Protein 4PI8 (pdb70)

Foldseek 3Di:
DDLADAALVRLLVLCQDPPQAAWEADPHRIDGDDSVRLSVLLDADDFQQQFFQLAEWPADLVLQLVVLVPQAPCHSVSVLLVVLCVVQSGYSLLLQLQLCVQCVSRDHPCQQAEDDPPFGFHARRQPFDGDNVCVNVVVGPRVVQVRRDNSSNSNVVSVCCRVQQVVVVQRGNSCLAQVLSDGSPNHRDNHSCSSVSSSVSSVVSCVVVVIDTHDGDRDRYD

Organism: Staphylococcus aureus (strain Mu50 / ATCC 700699) (NCBI:txid158878)

Secondary structure (DSSP, 8-state):
-------HHHHHHHHT-TT---EEEETTEEEEPPHHHHHHHHS----GGGB-SSS-----HHHHHHHHTT-GGGTT-HHHHHHHHHHHT--HHHHHHHHHHHTTTTTSTGGG-EEETTEEE--SS--S--SHHHHHHT--HHHHTT--SHHHHHHHHHHHIIIIIGGGT--SHHHHHH-TTSTTSS-S-SBTTHHHHHHHHHHHHHHHHTPPP--B------

Radius of gyration: 17.37 Å; Cα contacts (8 Å, |Δi|>4): 353; chains: 1; bounding box: 46×46×42 Å

Structure (mmCIF, N/CA/C/O backbone):
data_4PI8
#
_entry.id   4PI8
#
_cell.length_a   46.011
_cell.length_b   69.720
_cell.length_c   73.540
_cell.angle_alpha   90.000
_cell.angle_beta   90.000
_cell.angle_gamma   90.000
#
_symmetry.space_group_name_H-M   'P 21 21 21'
#
loop_
_entity.id
_entity.type
_entity.pdbx_description
1 polymer 'Autolysin E'
2 branched '2-acetamido-2-deoxy-beta-D-glucopyranose-(1-4)-N-acetyl-beta-muramic acid'
3 non-polymer 'CHLORIDE ION'
4 non-polymer 'SULFATE ION'
5 water water
#
loop_
_atom_site.group_PDB
_atom_site.id
_atom_site.type_symbol
_atom_site.label_atom_id
_atom_site.label_alt_id
_atom_site.label_comp_id
_atom_site.label_asym_id
_atom_site.label_entity_id
_atom_site.label_seq_id
_atom_site.pdbx_PDB_ins_code
_atom_site.Cartn_x
_atom_site.Cartn_y
_atom_site.Cartn_z
_atom_site.occupancy
_atom_site.B_iso_or_equiv
_atom_site.auth_seq_id
_atom_site.auth_comp_id
_atom_site.auth_asym_id
_atom_site.auth_atom_id
_atom_site.pdbx_PDB_model_num
ATOM 1 N N . ALA A 1 4 ? 7.128 -2.411 -34.974 1.00 68.60 34 ALA A N 1
ATOM 2 C CA . ALA A 1 4 ? 7.294 -2.766 -33.525 1.00 66.33 34 ALA A CA 1
ATOM 3 C C . ALA A 1 4 ? 8.440 -1.984 -32.850 1.00 57.29 34 ALA A C 1
ATOM 4 O O . ALA A 1 4 ? 9.086 -2.510 -31.920 1.00 54.59 34 ALA A O 1
ATOM 6 N N . ASN A 1 5 ? 8.671 -0.742 -33.308 1.00 48.40 35 ASN A N 1
ATOM 7 C CA . ASN A 1 5 ? 9.716 0.114 -32.742 1.00 43.30 35 ASN A CA 1
ATOM 8 C C . ASN A 1 5 ? 9.187 1.082 -31.678 1.00 36.59 35 ASN A C 1
ATOM 9 O O . ASN A 1 5 ? 8.744 2.228 -31.958 1.00 34.04 35 ASN A O 1
ATOM 14 N N . ASP A 1 6 ? 9.315 0.591 -30.447 1.00 26.15 36 ASP A N 1
ATOM 15 C CA . ASP A 1 6 ? 8.858 1.270 -29.237 1.00 23.03 36 ASP A CA 1
ATOM 16 C C . ASP A 1 6 ? 9.994 1.946 -28.484 1.00 21.36 36 ASP A C 1
ATOM 17 O O . ASP A 1 6 ? 9.814 2.404 -27.333 1.00 21.40 36 ASP A O 1
ATOM 22 N N . VAL A 1 7 ? 11.184 2.042 -29.092 1.00 19.66 37 VAL A N 1
ATOM 23 C CA . VAL A 1 7 ? 12.291 2.753 -28.483 1.00 18.92 37 VAL A CA 1
ATOM 24 C C . VAL A 1 7 ? 12.232 4.194 -28.994 1.00 20.72 37 VAL A C 1
ATOM 25 O O . VAL A 1 7 ? 12.596 4.524 -30.142 1.00 24.15 37 VAL A O 1
ATOM 29 N N . ASN A 1 8 ? 11.770 5.076 -28.147 1.00 17.00 38 ASN A N 1
ATOM 30 C CA . ASN A 1 8 ? 11.440 6.460 -28.504 1.00 17.23 38 ASN A CA 1
ATOM 31 C C . ASN A 1 8 ? 12.282 7.541 -27.910 1.00 17.04 38 ASN A C 1
ATOM 32 O O . ASN A 1 8 ? 12.347 8.664 -28.525 1.00 18.79 38 ASN A O 1
ATOM 37 N N . TYR A 1 9 ? 12.913 7.347 -26.755 1.00 15.52 39 TYR A N 1
ATOM 38 C CA . TYR A 1 9 ? 13.567 8.377 -25.983 1.00 14.98 39 TYR A CA 1
ATOM 39 C C . TYR A 1 9 ? 14.957 7.922 -25.558 1.00 16.91 39 TYR A C 1
ATOM 40 O O . TYR A 1 9 ? 15.173 6.732 -25.334 1.00 16.90 39 TYR A O 1
ATOM 49 N N . SER A 1 10 ? 15.915 8.849 -25.463 1.00 18.14 40 SER A N 1
ATOM 50 C CA . SER A 1 10 ? 17.147 8.612 -24.785 1.00 18.75 40 SER A CA 1
ATOM 51 C C . SER A 1 10 ? 16.877 8.479 -23.286 1.00 19.68 40 SER A C 1
ATOM 52 O O . SER A 1 10 ? 15.852 8.993 -22.729 1.00 18.50 40 SER A O 1
ATOM 55 N N . PHE A 1 11 ? 17.782 7.827 -22.572 1.00 18.42 41 PHE A N 1
ATOM 56 C CA . PHE A 1 11 ? 17.638 7.753 -21.110 1.00 18.79 41 PHE A CA 1
ATOM 57 C C . PHE A 1 11 ? 17.564 9.101 -20.474 1.00 18.78 41 PHE A C 1
ATOM 58 O O . PHE A 1 11 ? 16.721 9.384 -19.643 1.00 18.93 41 PHE A O 1
ATOM 66 N N . ASP A 1 12 ? 18.455 10.026 -20.897 1.00 21.25 42 ASP A N 1
ATOM 67 C CA . ASP A 1 12 ? 18.445 11.339 -20.284 1.00 21.97 42 ASP A CA 1
ATOM 68 C C . ASP A 1 12 ? 17.135 12.118 -20.490 1.00 19.18 42 ASP A C 1
ATOM 69 O O . ASP A 1 12 ? 16.676 12.807 -19.598 1.00 19.23 42 ASP A O 1
ATOM 74 N N . GLU A 1 13 ? 16.554 11.939 -21.681 1.00 19.38 43 GLU A N 1
ATOM 75 C CA . GLU A 1 13 ? 15.256 12.568 -21.989 1.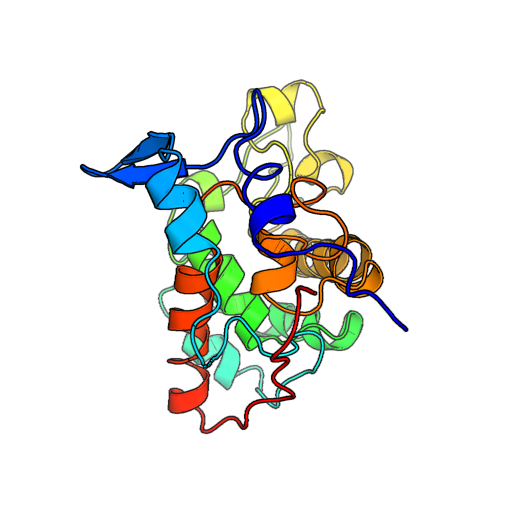00 18.43 43 GLU A CA 1
ATOM 76 C C . GLU A 1 13 ? 14.166 11.981 -21.062 1.00 17.53 43 GLU A C 1
ATOM 77 O O . GLU A 1 13 ? 13.406 12.717 -20.454 1.00 16.93 43 GLU A O 1
ATOM 83 N N . ALA A 1 14 ? 14.201 10.650 -20.921 1.00 16.23 44 ALA A N 1
ATOM 84 C CA . ALA A 1 14 ? 13.232 9.998 -20.039 1.00 15.53 44 ALA A CA 1
ATOM 85 C C . ALA A 1 14 ? 13.351 10.415 -18.576 1.00 15.51 44 ALA A C 1
ATOM 86 O O . ALA A 1 14 ? 12.382 10.678 -17.885 1.00 15.20 44 ALA A O 1
ATOM 88 N N . VAL A 1 15 ? 14.596 10.537 -18.094 1.00 15.37 45 VAL A N 1
ATOM 89 C CA . VAL A 1 15 ? 14.821 10.979 -16.740 1.00 16.92 45 VAL A CA 1
ATOM 90 C C . VAL A 1 15 ? 14.212 12.360 -16.504 1.00 15.71 45 VAL A C 1
ATOM 91 O O . VAL A 1 15 ? 13.537 12.611 -15.515 1.00 15.77 45 VAL A O 1
ATOM 95 N N . SER A 1 16 ? 14.453 13.284 -17.447 1.00 16.90 46 SER A N 1
ATOM 96 C CA A SER A 1 16 ? 13.920 14.644 -17.296 0.50 17.77 46 SER A CA 1
ATOM 97 C CA B SER A 1 16 ? 13.930 14.627 -17.271 0.50 17.42 46 SER A CA 1
ATOM 98 C C . SER A 1 16 ? 12.390 14.634 -17.196 1.00 15.95 46 SER A C 1
ATOM 99 O O . SER A 1 16 ? 11.781 15.374 -16.464 1.00 16.80 46 SER A O 1
ATOM 104 N N . MET A 1 17 ? 11.777 13.775 -18.012 1.00 14.79 47 MET A N 1
ATOM 105 C CA . MET A 1 17 ? 10.310 13.632 -17.993 1.00 14.77 47 MET A CA 1
ATOM 106 C C . MET A 1 17 ? 9.822 13.084 -16.63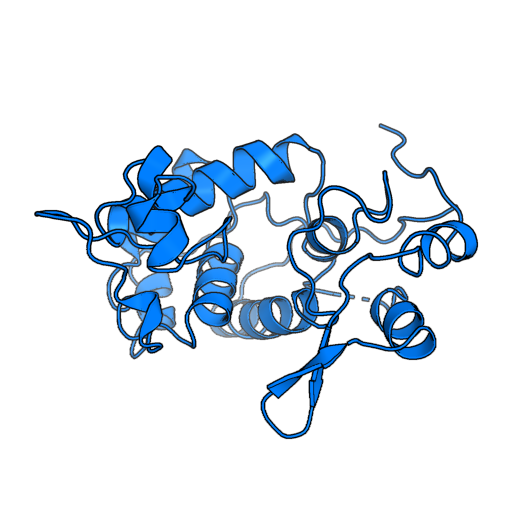2 1.00 13.60 47 MET A C 1
ATOM 107 O O . MET A 1 17 ? 8.903 13.587 -16.104 1.00 13.88 47 MET A O 1
ATOM 112 N N . GLN A 1 18 ? 10.517 12.044 -16.114 1.00 14.21 48 GLN A N 1
ATOM 113 C CA . GLN A 1 18 ? 10.136 11.432 -14.821 1.00 14.33 48 GLN A CA 1
ATOM 114 C C . GLN A 1 18 ? 10.275 12.427 -13.657 1.00 15.24 48 GLN A C 1
ATOM 115 O O . GLN A 1 18 ? 9.577 12.338 -12.681 1.00 15.30 48 GLN A O 1
ATOM 121 N N . GLN A 1 19 ? 11.203 13.379 -13.845 1.00 15.89 49 GLN A N 1
ATOM 122 C CA . GLN A 1 19 ? 11.453 14.433 -12.864 1.00 16.42 49 GLN A CA 1
ATOM 123 C C . GLN A 1 19 ? 10.586 15.671 -13.101 1.00 16.76 49 GLN A C 1
ATOM 124 O O . GLN A 1 19 ? 10.709 16.714 -12.404 1.00 18.30 49 GLN A O 1
ATOM 130 N N . GLY A 1 20 ? 9.649 15.596 -14.038 1.00 14.84 50 GLY A N 1
ATOM 131 C CA . GLY A 1 20 ? 8.834 16.753 -14.378 1.00 15.58 50 GLY A CA 1
ATOM 132 C C . GLY A 1 20 ? 7.884 17.239 -13.316 1.00 15.39 50 GLY A C 1
ATOM 133 O O . GLY A 1 20 ? 7.597 16.593 -12.271 1.00 15.99 50 GLY A O 1
ATOM 134 N N . LYS A 1 21 ? 7.308 18.400 -13.563 1.00 15.60 51 LYS A N 1
ATOM 135 C CA . LYS A 1 21 ? 6.508 19.079 -12.545 1.00 16.86 51 LYS A CA 1
ATOM 136 C C . LYS A 1 21 ? 5.308 18.295 -12.069 1.00 18.72 51 LYS A C 1
ATOM 137 O O . LYS A 1 21 ? 4.471 17.866 -12.849 1.00 17.56 51 LYS A O 1
ATOM 143 N N . GLY A 1 22 ? 5.205 18.158 -10.740 1.00 18.90 52 GLY A N 1
ATOM 144 C CA . GLY A 1 22 ? 4.062 17.517 -10.131 1.00 19.85 52 GLY A CA 1
ATOM 145 C C . GLY A 1 22 ? 3.957 16.005 -10.181 1.00 20.89 52 GLY A C 1
ATOM 146 O O . GLY A 1 22 ? 2.970 15.455 -9.677 1.00 23.53 52 GLY A O 1
ATOM 147 N N . ILE A 1 23 ? 4.902 15.350 -10.838 1.00 18.18 53 ILE A N 1
ATOM 148 C CA . ILE A 1 23 ? 4.815 13.869 -11.031 1.00 17.72 53 ILE A CA 1
ATOM 149 C C . ILE A 1 23 ? 5.194 13.236 -9.680 1.00 19.85 53 ILE A C 1
ATOM 150 O O . ILE A 1 23 ? 6.284 13.513 -9.179 1.00 22.09 53 ILE A O 1
ATOM 155 N N . VAL A 1 24 ? 4.327 12.379 -9.189 1.00 18.38 54 VAL A N 1
ATOM 156 C CA . VAL A 1 24 ? 4.529 11.771 -7.851 1.00 19.14 54 VAL A CA 1
ATOM 157 C C . VAL A 1 24 ? 5.461 10.569 -7.960 1.00 18.62 54 VAL A C 1
ATOM 158 O O . VAL A 1 24 ? 5.156 9.630 -8.698 1.00 19.17 54 VAL A O 1
ATOM 162 N N . GLN A 1 25 ? 6.590 10.634 -7.278 1.00 17.01 55 GLN A N 1
ATOM 163 C CA . GLN A 1 25 ? 7.583 9.567 -7.261 1.00 16.83 55 GLN A CA 1
ATOM 164 C C . GLN A 1 25 ? 7.959 9.436 -5.796 1.00 17.59 55 GLN A C 1
ATOM 165 O O . GLN A 1 25 ? 8.398 10.415 -5.215 1.00 19.38 55 GLN A O 1
ATOM 171 N N . THR A 1 26 ? 7.743 8.257 -5.198 1.00 16.93 56 THR A N 1
ATOM 172 C CA . THR A 1 26 ? 7.879 8.101 -3.744 1.00 18.57 56 THR A CA 1
ATOM 173 C C . THR A 1 26 ? 8.877 7.004 -3.392 1.00 19.60 56 THR A C 1
ATOM 174 O O . THR A 1 26 ? 9.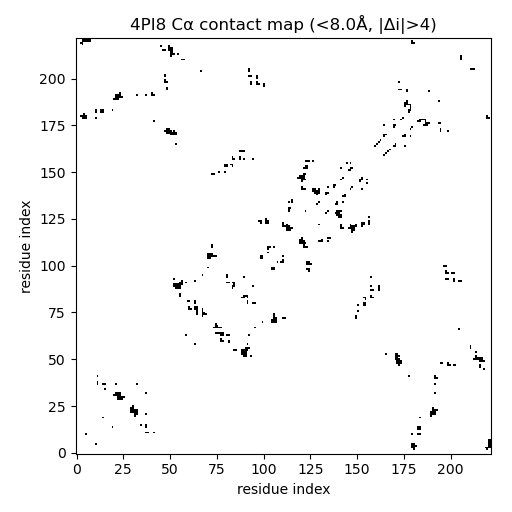274 6.156 -4.214 1.00 18.21 56 THR A O 1
ATOM 178 N N . LYS A 1 27 ? 9.310 7.045 -2.122 1.00 20.89 57 LYS A N 1
ATOM 179 C CA . LYS A 1 27 ? 10.277 6.083 -1.582 1.00 22.99 57 LYS A CA 1
ATOM 180 C C . LYS A 1 27 ? 9.931 5.834 -0.112 1.00 26.11 57 LYS A C 1
ATOM 181 O O . LYS A 1 27 ? 9.431 6.734 0.539 1.00 24.64 57 LYS A O 1
ATOM 187 N N . GLU A 1 28 ? 10.140 4.605 0.358 1.00 26.05 58 GLU A N 1
ATOM 188 C CA . GLU A 1 28 ? 9.919 4.270 1.784 1.00 32.33 58 GLU A CA 1
ATOM 189 C C . GLU A 1 28 ? 11.142 4.644 2.600 1.00 34.27 58 GLU A C 1
ATOM 190 O O . GLU A 1 28 ? 12.268 4.222 2.274 1.00 38.36 58 GLU A O 1
ATOM 196 N N . GLU A 1 29 ? 10.914 5.474 3.617 1.00 35.87 59 GLU A N 1
ATOM 197 C CA . GLU A 1 29 ? 11.953 6.001 4.482 1.00 42.24 59 GLU A CA 1
ATOM 198 C C . GLU A 1 29 ? 11.412 6.226 5.932 1.00 38.64 59 GLU A C 1
ATOM 199 O O . GLU A 1 29 ? 10.303 6.740 6.113 1.00 39.03 59 GLU A O 1
ATOM 205 N N . ASP A 1 30 ? 12.200 5.847 6.949 1.00 43.89 60 ASP A N 1
ATOM 206 C CA . ASP A 1 30 ? 11.780 5.900 8.378 1.00 41.02 60 ASP A CA 1
ATOM 207 C C . ASP A 1 30 ? 10.370 5.319 8.601 1.00 37.11 60 ASP A C 1
ATOM 208 O O . ASP A 1 30 ? 9.548 5.934 9.291 1.00 40.83 60 ASP A O 1
ATOM 213 N N . GLY A 1 31 ? 10.063 4.195 7.957 1.00 32.60 61 GLY A N 1
ATOM 214 C CA . GLY A 1 31 ? 8.757 3.561 8.067 1.00 32.88 61 GLY A CA 1
ATOM 215 C C . GLY A 1 31 ? 7.552 4.154 7.309 1.00 35.61 61 GLY A C 1
ATOM 216 O O . GLY A 1 31 ? 6.413 3.681 7.486 1.00 35.20 61 GLY A O 1
ATOM 217 N N . LYS A 1 32 ? 7.775 5.141 6.433 1.00 31.66 62 LYS A N 1
ATOM 218 C CA . LYS A 1 32 ? 6.637 5.667 5.667 1.00 30.69 62 LYS A CA 1
ATOM 219 C C . LYS A 1 32 ? 7.089 6.072 4.268 1.00 30.65 62 LYS A C 1
ATOM 220 O O . LYS A 1 32 ? 8.284 6.080 3.987 1.00 27.98 62 LYS A O 1
ATOM 226 N N . PHE A 1 33 ? 6.123 6.424 3.416 1.00 27.46 63 PHE A N 1
ATOM 227 C CA . PHE A 1 33 ? 6.448 6.946 2.088 1.00 27.46 63 PHE A CA 1
ATOM 228 C C . PHE A 1 33 ? 6.683 8.442 2.055 1.00 26.60 63 PHE A C 1
ATOM 229 O O . PHE A 1 33 ? 5.932 9.171 2.687 1.00 31.56 63 PHE A O 1
ATOM 237 N N . VAL A 1 34 ? 7.772 8.862 1.421 1.00 25.82 64 VAL A N 1
ATOM 238 C CA . VAL A 1 34 ? 8.092 10.279 1.213 1.00 25.81 64 VAL A CA 1
ATOM 239 C C . VAL A 1 34 ? 8.388 10.528 -0.270 1.00 24.59 64 VAL A C 1
ATOM 240 O O . VAL A 1 34 ? 8.603 9.578 -1.009 1.00 23.02 64 VAL A O 1
ATOM 244 N N . GLU A 1 35 ? 8.417 11.783 -0.718 1.00 23.83 65 GLU A N 1
ATOM 245 C CA . GLU A 1 35 ? 8.776 12.067 -2.108 1.00 24.61 65 GLU A CA 1
ATOM 246 C C . GLU A 1 35 ? 10.222 11.741 -2.349 1.00 24.25 65 GLU A C 1
ATOM 247 O O . GLU A 1 35 ? 11.117 12.017 -1.526 1.00 27.47 65 GLU A O 1
ATOM 253 N N . ALA A 1 36 ? 10.509 11.079 -3.472 1.00 21.13 66 ALA A N 1
ATOM 254 C CA . ALA A 1 36 ? 11.850 10.765 -3.876 1.00 23.15 66 ALA A CA 1
ATOM 255 C C . ALA A 1 36 ? 12.464 12.010 -4.521 1.00 24.74 66 ALA A C 1
ATOM 256 O O . ALA A 1 36 ? 11.771 12.749 -5.228 1.00 26.06 66 ALA A O 1
ATOM 258 N N . ASN A 1 37 ? 13.761 12.185 -4.343 1.00 25.12 67 ASN A N 1
ATOM 259 C CA . ASN A 1 37 ? 14.391 13.297 -5.012 1.00 24.12 67 ASN A CA 1
ATOM 260 C C . ASN A 1 37 ? 14.819 12.947 -6.414 1.00 24.32 67 ASN A C 1
ATOM 261 O O . ASN A 1 37 ? 14.752 11.794 -6.846 1.00 21.00 67 ASN A O 1
ATOM 266 N N . ASN A 1 38 ? 15.256 13.948 -7.159 1.00 22.62 68 ASN A N 1
ATOM 267 C CA . ASN A 1 38 ? 15.688 13.729 -8.522 1.00 22.29 68 ASN A CA 1
ATOM 268 C C . ASN A 1 38 ? 16.750 12.665 -8.713 1.00 23.89 68 ASN A C 1
ATOM 269 O O . ASN A 1 38 ? 16.665 11.883 -9.635 1.00 22.51 68 ASN A O 1
ATOM 274 N N . ASN A 1 39 ? 17.789 12.653 -7.867 1.00 22.62 69 ASN A N 1
ATOM 275 C CA . ASN A 1 39 ? 18.831 11.637 -7.979 1.00 23.98 69 ASN A CA 1
ATOM 276 C C . ASN A 1 39 ? 18.293 10.219 -7.739 1.00 20.08 69 ASN A C 1
ATOM 277 O O . ASN A 1 39 ? 18.728 9.276 -8.412 1.00 22.57 69 ASN A O 1
ATOM 282 N N . GLU A 1 40 ? 17.426 10.117 -6.769 1.00 21.47 70 GLU A N 1
ATOM 283 C CA . GLU A 1 40 ? 16.789 8.829 -6.405 1.00 20.86 70 GLU A CA 1
ATOM 284 C C . GLU A 1 40 ? 15.957 8.304 -7.549 1.00 21.52 70 GLU A C 1
ATOM 285 O O . GLU A 1 40 ? 16.021 7.133 -7.879 1.00 21.41 70 GLU A O 1
ATOM 291 N N . ILE A 1 41 ? 15.211 9.208 -8.177 1.00 20.73 71 ILE A N 1
ATOM 292 C CA . ILE A 1 41 ? 14.385 8.813 -9.350 1.00 18.95 71 ILE A CA 1
ATOM 293 C C . ILE A 1 41 ? 15.286 8.311 -10.443 1.00 18.19 71 ILE A C 1
ATOM 294 O O . ILE A 1 41 ? 15.084 7.221 -11.024 1.00 18.94 71 ILE A O 1
ATOM 299 N N . ALA A 1 42 ? 16.330 9.076 -10.795 1.00 19.06 72 ALA A N 1
ATOM 300 C CA . ALA A 1 42 ? 17.235 8.669 -11.826 1.00 18.85 72 ALA A CA 1
ATOM 301 C C . ALA A 1 42 ? 17.910 7.320 -11.562 1.00 19.49 72 ALA A C 1
ATOM 302 O O . ALA A 1 42 ? 18.079 6.516 -12.461 1.00 20.28 72 ALA A O 1
ATOM 304 N N . LYS A 1 43 ? 18.364 7.120 -10.311 1.00 21.04 73 LYS A N 1
ATOM 305 C CA . LYS A 1 43 ? 19.027 5.887 -9.951 1.00 23.22 73 LYS A CA 1
ATOM 306 C C . LYS A 1 43 ? 18.080 4.657 -10.127 1.00 19.61 73 LYS A C 1
ATOM 307 O O . LYS A 1 43 ? 18.445 3.618 -10.667 1.00 21.75 73 LYS A O 1
ATOM 313 N N . ALA A 1 44 ? 16.860 4.876 -9.661 1.00 20.35 74 ALA A N 1
ATOM 314 C CA . ALA A 1 44 ? 15.818 3.826 -9.624 1.00 18.75 74 ALA A CA 1
ATOM 315 C C . ALA A 1 44 ? 15.442 3.339 -11.015 1.00 18.89 74 ALA A C 1
ATOM 316 O O . ALA A 1 44 ? 15.220 2.148 -11.230 1.00 21.10 74 ALA A O 1
ATOM 318 N N . MET A 1 45 ? 15.456 4.246 -11.999 1.00 16.84 75 MET A N 1
ATOM 319 C CA . MET A 1 45 ? 15.084 3.904 -13.361 1.00 19.10 75 MET A CA 1
ATOM 320 C C . MET A 1 45 ? 16.258 3.429 -14.203 1.00 18.08 75 MET A C 1
ATOM 321 O O . MET A 1 45 ? 16.100 2.977 -15.345 1.00 19.49 75 MET A O 1
ATOM 326 N N . THR A 1 46 ? 17.487 3.472 -13.660 1.00 20.86 76 THR A N 1
ATOM 327 C CA . THR A 1 46 ? 18.645 2.990 -14.391 1.00 22.16 76 THR A CA 1
ATOM 328 C C . THR A 1 46 ? 18.565 1.496 -14.659 1.00 23.14 76 THR A C 1
ATOM 329 O O . THR A 1 46 ? 18.179 0.712 -13.783 1.00 25.50 76 THR A O 1
ATOM 333 N N . ILE A 1 47 ? 18.894 1.113 -15.865 1.00 25.01 77 ILE A N 1
ATOM 334 C CA . ILE A 1 47 ? 18.805 -0.275 -16.267 1.00 28.68 77 ILE A CA 1
ATOM 335 C C . ILE A 1 47 ? 20.050 -0.968 -15.772 1.00 39.25 77 ILE A C 1
ATOM 336 O O . ILE A 1 47 ? 21.153 -0.557 -16.125 1.00 34.08 77 ILE A O 1
ATOM 341 N N . SER A 1 48 ? 19.853 -2.038 -15.018 1.00 43.57 78 SER A N 1
ATOM 342 C CA . SER A 1 48 ? 20.964 -2.775 -14.477 1.00 52.68 78 SER A CA 1
ATOM 343 C C . SER A 1 48 ? 20.682 -4.264 -14.644 1.00 58.88 78 SER A C 1
ATOM 344 O O . SER A 1 48 ? 19.800 -4.810 -13.966 1.00 62.90 78 SER A O 1
ATOM 347 N N . HIS A 1 49 ? 21.408 -4.886 -15.582 1.00 59.73 79 HIS A N 1
ATOM 348 C CA . HIS A 1 49 ? 21.290 -6.321 -15.880 1.00 62.87 79 HIS A CA 1
ATOM 349 C C . HIS A 1 49 ? 22.368 -7.117 -15.149 1.00 63.12 79 HIS A C 1
ATOM 350 O O . HIS A 1 49 ? 22.616 -6.891 -13.968 1.00 67.88 79 HIS A O 1
ATOM 357 N N . ASP A 1 53 ? 16.978 -10.499 -13.040 1.00 30.26 83 ASP A N 1
ATOM 358 C CA . ASP A 1 53 ? 16.347 -9.769 -14.129 1.00 31.34 83 ASP A CA 1
ATOM 359 C C . ASP A 1 53 ? 14.841 -10.027 -14.264 1.00 24.79 83 ASP A C 1
ATOM 360 O O . ASP A 1 53 ? 14.232 -9.816 -15.327 1.00 21.72 83 ASP A O 1
ATOM 365 N N . MET A 1 54 ? 14.196 -10.412 -13.169 1.00 20.66 84 MET A N 1
ATOM 366 C CA A MET A 1 54 ? 12.719 -10.580 -13.100 0.50 19.46 84 MET A CA 1
ATOM 367 C CA B MET A 1 54 ? 12.752 -10.614 -13.169 0.50 18.38 84 MET A CA 1
ATOM 368 C C . MET A 1 54 ? 11.979 -9.317 -13.537 1.00 16.43 84 MET A C 1
ATOM 369 O O . MET A 1 54 ? 10.910 -9.461 -14.075 1.00 16.41 84 MET A O 1
ATOM 378 N N . LYS A 1 55 ? 12.533 -8.117 -13.259 1.00 15.68 85 LYS A N 1
ATOM 379 C CA . LYS A 1 55 ? 11.796 -6.902 -13.632 1.00 15.90 85 LYS A CA 1
ATOM 380 C C . LYS A 1 55 ? 11.758 -6.703 -15.144 1.00 15.49 85 LYS A C 1
ATOM 381 O O . LYS A 1 55 ? 10.969 -5.860 -15.626 1.00 14.41 85 LYS A O 1
ATOM 392 N N . TYR A 1 56 ? 12.591 -7.424 -15.900 1.00 14.29 86 TYR A N 1
ATOM 393 C CA . TYR A 1 56 ? 12.686 -7.260 -17.338 1.00 15.16 86 TYR A CA 1
ATOM 394 C C . TYR A 1 56 ? 12.113 -8.427 -18.081 1.00 14.79 86 TYR A C 1
ATOM 395 O O . TYR A 1 56 ? 12.190 -8.532 -19.290 1.00 16.86 86 TYR A O 1
ATOM 404 N N . MET A 1 57 ? 11.477 -9.352 -17.362 1.00 14.74 87 MET A N 1
ATOM 405 C CA . MET A 1 57 ? 10.915 -10.572 -17.910 1.00 14.64 87 MET A CA 1
ATOM 406 C C . MET A 1 57 ? 9.465 -10.407 -18.339 1.00 13.97 87 MET A C 1
ATOM 407 O O . MET A 1 57 ? 8.623 -9.863 -17.580 1.00 13.95 87 MET A O 1
ATOM 412 N N . ASP A 1 58 ? 9.091 -10.924 -19.496 1.00 14.55 88 ASP A N 1
ATOM 413 C CA . ASP A 1 58 ? 7.763 -10.832 -20.021 1.00 14.58 88 ASP A CA 1
ATOM 414 C C . ASP A 1 58 ? 6.820 -11.613 -19.109 1.00 15.22 88 ASP A C 1
ATOM 415 O O . ASP A 1 58 ? 7.031 -12.821 -18.878 1.00 17.04 88 ASP A O 1
ATOM 420 N N . ILE A 1 59 ? 5.859 -10.919 -18.490 1.00 12.58 89 ILE A N 1
ATOM 421 C CA . ILE A 1 59 ? 4.858 -11.515 -17.577 1.00 13.04 89 ILE A CA 1
ATOM 422 C C . ILE A 1 59 ? 3.518 -11.759 -18.208 1.00 12.87 89 ILE A C 1
ATOM 423 O O . ILE A 1 59 ? 2.527 -12.050 -17.542 1.00 13.56 89 ILE A O 1
ATOM 428 N N . THR A 1 60 ? 3.510 -11.707 -19.546 1.00 13.46 90 THR A N 1
ATOM 429 C CA . THR A 1 60 ? 2.336 -12.043 -20.313 1.00 16.02 90 THR A CA 1
ATOM 430 C C . THR A 1 60 ? 2.384 -13.475 -20.712 1.00 17.97 90 THR A C 1
ATOM 431 O O . THR A 1 60 ? 1.483 -13.796 -21.577 1.00 22.95 90 THR A O 1
ATOM 435 N N . GLU A 1 61 ? 3.402 -14.225 -20.281 1.00 18.73 91 GLU A N 1
ATOM 436 C CA . GLU A 1 61 ? 3.556 -15.670 -20.506 1.00 22.71 91 GLU A CA 1
ATOM 437 C C . GLU A 1 61 ? 3.276 -16.394 -19.199 1.00 23.58 91 GLU A C 1
ATOM 438 O O . GLU A 1 61 ? 3.893 -16.121 -18.139 1.00 25.29 91 GLU A O 1
ATOM 444 N N . LYS A 1 62 ? 2.451 -17.398 -19.321 1.00 16.57 92 LYS A N 1
ATOM 445 C CA . LYS A 1 62 ? 1.965 -18.196 -18.198 1.00 16.39 92 LYS A CA 1
ATOM 446 C C . LYS A 1 62 ? 3.011 -19.126 -17.682 1.00 16.61 92 LYS A C 1
ATOM 447 O O . LYS A 1 62 ? 4.027 -19.396 -18.378 1.00 18.55 92 LYS A O 1
ATOM 453 N N . VAL A 1 63 ? 2.809 -19.596 -16.460 1.00 14.43 93 VAL A N 1
ATOM 454 C CA . VAL A 1 63 ? 3.744 -20.512 -15.850 1.00 15.03 93 VAL A CA 1
ATOM 455 C C . VAL A 1 63 ? 3.011 -21.785 -15.390 1.00 14.28 93 VAL A C 1
ATOM 456 O O . VAL A 1 63 ? 1.831 -21.762 -15.019 1.00 14.72 93 VAL A O 1
ATOM 460 N N . PRO A 1 64 ? 3.722 -22.920 -15.397 1.00 14.96 94 PRO A N 1
ATOM 461 C CA . PRO A 1 64 ? 3.156 -24.196 -15.024 1.00 15.82 94 PRO A CA 1
ATOM 462 C C . PRO A 1 64 ? 3.119 -24.372 -13.531 1.00 17.60 94 PRO A C 1
ATOM 463 O O . PRO A 1 64 ? 3.996 -24.974 -12.925 1.00 23.07 94 PRO A O 1
ATOM 467 N N . MET A 1 65 ? 2.073 -23.833 -12.939 1.00 14.92 95 MET A N 1
ATOM 468 C CA . MET A 1 65 ? 1.808 -23.910 -11.499 1.00 14.21 95 MET A CA 1
ATOM 469 C C . MET A 1 65 ? 0.446 -24.489 -11.292 1.00 14.76 95 MET A C 1
ATOM 470 O O . MET A 1 65 ? -0.540 -23.927 -11.737 1.00 14.63 95 MET A O 1
ATOM 475 N N . SER A 1 66 ? 0.359 -25.595 -10.585 1.00 13.48 96 SER A N 1
ATOM 476 C CA . SER A 1 66 ? -0.918 -26.169 -10.238 1.00 14.10 96 SER A CA 1
ATOM 477 C C . SER A 1 66 ? -1.622 -25.417 -9.108 1.00 13.18 96 SER A C 1
ATOM 478 O O . SER A 1 66 ? -0.980 -24.605 -8.394 1.00 13.83 96 SER A O 1
ATOM 481 N N . GLU A 1 67 ? -2.915 -25.678 -8.887 1.00 13.18 97 GLU A N 1
ATOM 482 C CA A GLU A 1 67 ? -3.646 -25.059 -7.770 0.70 14.61 97 GLU A CA 1
ATOM 483 C CA B GLU A 1 67 ? -3.585 -24.991 -7.803 0.30 13.83 97 GLU A CA 1
ATOM 484 C C . GLU A 1 67 ? -2.939 -25.336 -6.455 1.00 14.16 97 GLU A C 1
ATOM 485 O O . GLU A 1 67 ? -2.846 -24.471 -5.590 1.00 14.40 97 GLU A O 1
ATOM 496 N N . SER A 1 68 ? -2.455 -26.549 -6.289 1.00 14.51 98 SER A N 1
ATOM 497 C CA . SER A 1 68 ? -1.782 -26.907 -5.038 1.00 16.45 98 SER A CA 1
ATOM 498 C C . SER A 1 68 ? -0.499 -26.092 -4.850 1.00 15.37 98 SER A C 1
ATOM 499 O O . SER A 1 68 ? -0.255 -25.577 -3.746 1.00 15.36 98 SER A O 1
ATOM 504 N N . GLU A 1 69 ? 0.271 -25.888 -5.912 1.00 14.48 99 GLU A N 1
ATOM 505 C CA . GLU A 1 69 ? 1.479 -25.081 -5.834 1.00 14.75 99 GLU A CA 1
ATOM 506 C C . GLU A 1 69 ? 1.157 -23.621 -5.548 1.00 14.47 99 GLU A C 1
ATOM 507 O O . GLU A 1 69 ? 1.839 -22.965 -4.706 1.00 15.02 99 GLU A O 1
ATOM 513 N N . VAL A 1 70 ? 0.145 -23.055 -6.195 1.00 13.32 100 VAL A N 1
ATOM 514 C CA . VAL A 1 70 ? -0.221 -21.657 -5.931 1.00 12.73 100 VAL A CA 1
ATOM 515 C C . VAL A 1 70 ? -0.716 -21.522 -4.486 1.00 13.99 100 VAL A C 1
ATOM 516 O O . VAL A 1 70 ? -0.355 -20.555 -3.796 1.00 14.44 100 VAL A O 1
ATOM 520 N N . ASN A 1 71 ? -1.499 -22.483 -4.018 1.00 13.43 101 ASN A N 1
ATOM 521 C CA . ASN A 1 71 ? -1.944 -22.438 -2.607 1.00 13.76 101 ASN A CA 1
ATOM 522 C C . ASN A 1 71 ? -0.795 -22.559 -1.646 1.00 14.93 101 ASN A C 1
ATOM 523 O O . ASN A 1 71 ? -0.841 -21.919 -0.574 1.00 16.26 101 ASN A O 1
ATOM 528 N N . GLN A 1 72 ? 0.261 -23.274 -2.000 1.00 16.90 102 GLN A N 1
ATOM 529 C CA . GLN A 1 72 ? 1.480 -23.259 -1.140 1.00 17.14 102 GLN A CA 1
ATOM 530 C C . GLN A 1 72 ? 2.046 -21.893 -1.022 1.00 19.75 102 GLN A C 1
ATOM 531 O O . GLN A 1 72 ? 2.381 -21.436 0.107 1.00 21.13 102 GLN A O 1
ATOM 542 N N . LEU A 1 73 ? 2.128 -21.125 -2.113 1.00 17.26 103 LEU A N 1
ATOM 543 C CA . LEU A 1 73 ? 2.587 -19.740 -2.038 1.00 19.50 103 LEU A CA 1
ATOM 544 C C . LEU A 1 73 ? 1.715 -18.899 -1.188 1.00 19.27 103 LEU A C 1
ATOM 545 O O . LEU A 1 73 ? 2.189 -17.963 -0.620 1.00 19.87 103 LEU A O 1
ATOM 550 N N . LEU A 1 74 ? 0.400 -19.119 -1.176 1.00 15.06 104 LEU A N 1
ATOM 551 C CA . LEU A 1 74 ? -0.545 -18.329 -0.494 1.00 15.20 104 LEU A CA 1
ATOM 552 C C . LEU A 1 74 ? -0.787 -18.722 0.971 1.00 15.21 104 LEU A C 1
ATOM 553 O O . LEU A 1 74 ? -1.545 -18.065 1.643 1.00 16.41 104 LEU A O 1
ATOM 558 N N . LYS A 1 75 ? -0.206 -19.821 1.396 1.00 16.28 105 LYS A N 1
ATOM 559 C CA . LYS A 1 75 ? -0.345 -20.271 2.808 1.00 17.89 105 LYS A CA 1
ATOM 560 C C . LYS A 1 75 ? 0.193 -19.187 3.746 1.00 17.42 105 LYS A C 1
ATOM 561 O O . LYS A 1 75 ? 1.283 -18.621 3.551 1.00 19.12 105 LYS A O 1
ATOM 567 N N . GLY A 1 76 ? -0.610 -18.835 4.743 1.00 17.32 106 GLY A N 1
ATOM 568 C CA . GLY A 1 76 ? -0.280 -17.794 5.661 1.00 16.98 106 GLY A CA 1
ATOM 569 C C . GLY A 1 76 ? -0.340 -16.409 5.101 1.00 16.22 106 GLY A C 1
ATOM 570 O O . GLY A 1 76 ? 0.169 -15.419 5.707 1.00 18.79 106 GLY A O 1
ATOM 571 N N . LYS A 1 77 ? -1.057 -16.196 3.983 1.00 15.71 107 LYS A N 1
ATOM 572 C CA . LYS A 1 77 ? -1.203 -14.878 3.382 1.00 14.78 107 LYS A CA 1
ATOM 573 C C . LYS A 1 77 ? -2.594 -14.275 3.535 1.00 13.80 107 LYS A C 1
ATOM 574 O O . LYS A 1 77 ? -3.173 -13.674 2.617 1.00 14.44 107 LYS A O 1
ATOM 580 N N . GLY A 1 78 ? -3.152 -14.386 4.756 1.00 14.88 108 GLY A N 1
ATOM 581 C CA . GLY A 1 78 ? -4.309 -13.629 5.060 1.00 14.65 108 GLY A CA 1
ATOM 582 C C . GLY A 1 78 ? -5.521 -13.899 4.192 1.00 13.35 108 GLY A C 1
ATOM 583 O O . GLY A 1 78 ? -5.877 -15.066 3.971 1.00 13.47 108 GLY A O 1
ATOM 584 N N . ILE A 1 79 ? -6.125 -12.851 3.717 1.00 13.23 109 ILE A N 1
ATOM 585 C CA . ILE A 1 79 ? -7.282 -12.938 2.841 1.00 12.50 109 ILE A CA 1
ATOM 586 C C . ILE A 1 79 ? -6.986 -13.667 1.526 1.00 12.77 109 ILE A C 1
ATOM 587 O O . ILE A 1 79 ? -7.900 -14.113 0.869 1.00 13.57 109 ILE A O 1
ATOM 592 N N . LEU A 1 80 ? -5.721 -13.788 1.159 1.00 12.70 110 LEU A N 1
ATOM 593 C CA . LEU A 1 80 ? -5.358 -14.478 -0.084 1.00 12.50 110 LEU A CA 1
ATOM 594 C C . LEU A 1 80 ? -5.173 -15.973 0.090 1.00 12.69 110 LEU A C 1
ATOM 595 O O . LEU A 1 80 ? -5.128 -16.724 -0.898 1.00 12.71 110 LEU A O 1
ATOM 600 N N . GLU A 1 81 ? -5.029 -16.458 1.319 1.00 12.50 111 GLU A N 1
ATOM 601 C CA . GLU A 1 81 ? -4.826 -17.845 1.582 1.00 13.44 111 GLU A CA 1
ATOM 602 C C . GLU A 1 81 ? -5.955 -18.685 0.996 1.00 12.98 111 GLU A C 1
ATOM 603 O O . GLU A 1 81 ? -7.143 -18.335 1.089 1.00 13.50 111 GLU A O 1
ATOM 609 N N . ASN A 1 82 ? -5.578 -19.798 0.354 1.00 13.13 112 ASN A N 1
ATOM 610 C CA . ASN A 1 82 ? -6.496 -20.749 -0.190 1.00 13.50 112 ASN A CA 1
ATOM 611 C C . ASN A 1 82 ? -7.336 -20.162 -1.303 1.00 14.19 112 ASN A C 1
ATOM 612 O O . ASN A 1 82 ? -8.437 -20.639 -1.580 1.00 16.44 112 ASN A O 1
ATOM 617 N N . ARG A 1 83 ? -6.826 -19.147 -2.022 1.00 12.72 113 ARG A N 1
ATOM 618 C CA . ARG A 1 83 ? -7.503 -18.596 -3.209 1.00 12.63 113 ARG A CA 1
ATOM 619 C C . ARG A 1 83 ? -6.710 -18.917 -4.511 1.00 11.95 113 ARG A C 1
ATOM 620 O O . ARG A 1 83 ? -6.960 -18.303 -5.570 1.00 12.50 113 ARG A O 1
ATOM 628 N N . GLY A 1 84 ? -5.876 -19.954 -4.442 1.00 12.51 114 GLY A N 1
ATOM 629 C CA . GLY A 1 84 ? -5.075 -20.316 -5.621 1.00 13.56 114 GLY A CA 1
ATOM 630 C C . GLY A 1 84 ? -5.909 -20.724 -6.828 1.00 13.00 114 GLY A C 1
ATOM 631 O O . GLY A 1 84 ? -5.515 -20.427 -7.955 1.00 14.00 114 GLY A O 1
ATOM 632 N N . LYS A 1 85 ? -7.064 -21.372 -6.625 1.00 13.69 115 LYS A N 1
ATOM 633 C CA . LYS A 1 85 ? -7.932 -21.722 -7.746 1.00 15.03 115 LYS A CA 1
ATOM 634 C C . LYS A 1 85 ? -8.262 -20.523 -8.584 1.00 14.28 115 LYS A C 1
ATOM 635 O O . LYS A 1 85 ? -8.311 -20.579 -9.817 1.00 13.47 115 LYS A O 1
ATOM 641 N N . VAL A 1 86 ? -8.558 -19.399 -7.910 1.00 13.53 116 VAL A N 1
ATOM 642 C CA . VAL A 1 86 ? -9.010 -18.218 -8.599 1.00 14.10 116 VAL A CA 1
ATOM 643 C C . VAL A 1 86 ? -7.856 -17.439 -9.286 1.00 13.03 116 VAL A C 1
ATOM 644 O O . VAL A 1 86 ? -7.990 -16.906 -10.368 1.00 12.58 116 VAL A O 1
ATOM 648 N N . PHE A 1 87 ? -6.709 -17.408 -8.608 1.00 12.56 117 PHE A N 1
ATOM 649 C CA . PHE A 1 87 ? -5.517 -16.874 -9.279 1.00 12.36 117 PHE A CA 1
ATOM 650 C C . PHE A 1 87 ? -5.229 -17.604 -10.603 1.00 11.19 117 PHE A C 1
ATOM 651 O O . PHE A 1 87 ? -4.843 -17.003 -11.595 1.00 11.58 117 PHE A O 1
ATOM 659 N N . LEU A 1 88 ? -5.440 -18.934 -10.614 1.00 11.50 118 LEU A N 1
ATOM 660 C CA . LEU A 1 88 ? -5.238 -19.716 -11.827 1.00 11.85 118 LEU A CA 1
ATOM 661 C C . LEU A 1 88 ? -6.344 -19.508 -12.862 1.00 12.05 118 LEU A C 1
ATOM 662 O O . LEU A 1 88 ? -6.045 -19.478 -14.064 1.00 11.70 118 LEU A O 1
ATOM 667 N N . GLU A 1 89 ? -7.576 -19.321 -12.408 1.00 12.40 119 GLU A N 1
ATOM 668 C CA A GLU A 1 89 ? -8.659 -18.898 -13.328 0.40 12.44 119 GLU A CA 1
ATOM 669 C CA B GLU A 1 89 ? -8.648 -18.897 -13.313 0.60 14.51 119 GLU A CA 1
ATOM 670 C C . GLU A 1 89 ? -8.188 -17.632 -14.034 1.00 13.63 119 GLU A C 1
ATOM 671 O O . GLU A 1 89 ? -8.335 -17.505 -15.260 1.00 13.99 119 GLU A O 1
ATOM 682 N N . ALA A 1 90 ? -7.666 -16.654 -13.256 1.00 12.68 120 ALA A N 1
ATOM 683 C CA . ALA A 1 90 ? -7.205 -15.402 -13.882 1.00 13.33 120 ALA A CA 1
ATOM 684 C C . ALA A 1 90 ? -6.053 -15.633 -14.860 1.00 12.39 120 ALA A C 1
ATOM 685 O O . ALA A 1 90 ? -6.015 -15.059 -15.958 1.00 12.65 120 ALA A O 1
ATOM 687 N N . GLN A 1 91 ? -5.055 -16.436 -14.480 1.00 11.59 121 GLN A N 1
ATOM 688 C CA . GLN A 1 91 ? -3.948 -16.728 -15.366 1.00 11.28 121 GLN A CA 1
ATOM 689 C C . GLN A 1 91 ? -4.461 -17.231 -16.714 1.00 11.69 121 GLN A C 1
ATOM 690 O O . GLN A 1 91 ? -3.973 -16.771 -17.754 1.00 12.45 121 GLN A O 1
ATOM 696 N N . GLU A 1 92 ? -5.366 -18.211 -16.684 1.00 12.75 122 GLU A N 1
ATOM 697 C CA . GLU A 1 92 ? -5.786 -18.839 -17.940 1.00 12.86 122 GLU A CA 1
ATOM 698 C C . GLU A 1 92 ? -6.753 -17.966 -18.714 1.00 12.20 122 GLU A C 1
ATOM 699 O O . GLU A 1 92 ? -6.638 -17.912 -19.923 1.00 13.18 122 GLU A O 1
ATOM 705 N N . LYS A 1 93 ? -7.659 -17.279 -18.038 1.00 11.78 123 LYS A N 1
ATOM 706 C CA . LYS A 1 93 ? -8.594 -16.420 -18.788 1.00 13.52 123 LYS A CA 1
ATOM 707 C C . LYS A 1 93 ? -7.902 -15.307 -19.520 1.00 13.52 123 LYS A C 1
ATOM 708 O O . LYS A 1 93 ? -8.222 -15.008 -20.680 1.00 14.42 123 LYS A O 1
ATOM 714 N N . TYR A 1 94 ? -6.908 -14.684 -18.865 1.00 12.79 124 TYR A N 1
ATOM 715 C CA . TYR A 1 94 ? -6.338 -13.430 -19.341 1.00 13.99 124 TYR A CA 1
ATOM 716 C C . TYR A 1 94 ? -4.915 -13.526 -19.778 1.00 13.52 124 TYR A C 1
ATOM 717 O O . TYR A 1 94 ? -4.351 -12.514 -20.218 1.00 14.27 124 TYR A O 1
ATOM 726 N N . GLU A 1 95 ? -4.281 -14.698 -19.697 1.00 13.51 125 GLU A N 1
ATOM 727 C CA . GLU A 1 95 ? -2.895 -14.889 -20.080 1.00 13.17 125 GLU A CA 1
ATOM 728 C C . GLU A 1 95 ? -2.002 -13.927 -19.272 1.00 12.60 125 GLU A C 1
ATOM 729 O O . GLU A 1 95 ? -1.323 -13.082 -19.810 1.00 13.46 125 GLU A O 1
ATOM 735 N N . VAL A 1 96 ? -2.005 -14.166 -17.971 1.00 12.64 126 VAL A N 1
ATOM 736 C CA . VAL A 1 96 ? -1.231 -13.345 -17.025 1.00 13.29 126 VAL A CA 1
ATOM 737 C C . VAL A 1 96 ? -0.456 -14.310 -16.128 1.00 11.78 126 VAL A C 1
ATOM 738 O O . VAL A 1 96 ? -1.063 -15.183 -15.483 1.00 12.95 126 VAL A O 1
ATOM 742 N N . ASN A 1 97 ? 0.853 -14.155 -16.090 1.00 11.38 127 ASN A N 1
ATOM 743 C CA . ASN A 1 97 ? 1.764 -15.012 -15.262 1.00 11.00 127 ASN A CA 1
ATOM 744 C C . ASN A 1 97 ? 1.267 -15.099 -13.819 1.00 10.62 127 ASN A C 1
ATOM 745 O O . ASN A 1 97 ? 1.174 -14.050 -13.178 1.00 10.96 127 ASN A O 1
ATOM 750 N N . VAL A 1 98 ? 0.954 -16.285 -13.332 1.00 10.70 128 VAL A N 1
ATOM 751 C CA . VAL A 1 98 ? 0.298 -16.365 -12.023 1.00 11.16 128 VAL A CA 1
ATOM 752 C C . VAL A 1 98 ? 1.281 -16.077 -10.889 1.00 10.65 128 VAL A C 1
ATOM 753 O O . VAL A 1 98 ? 0.848 -15.618 -9.806 1.00 11.34 128 VAL A O 1
ATOM 757 N N . ILE A 1 99 ? 2.559 -16.356 -11.100 1.00 11.17 129 ILE A N 1
ATOM 758 C CA . ILE A 1 99 ? 3.533 -16.015 -10.058 1.00 11.36 129 ILE A CA 1
ATOM 759 C C . ILE A 1 99 ? 3.644 -14.486 -9.910 1.00 11.20 129 ILE A C 1
ATOM 760 O O . ILE A 1 99 ? 3.730 -13.950 -8.795 1.00 11.38 129 ILE A O 1
ATOM 765 N N . TYR A 1 100 ? 3.665 -13.775 -11.039 1.00 10.94 130 TYR A N 1
ATOM 766 C CA . TYR A 1 100 ? 3.599 -12.340 -11.022 1.00 10.99 130 TYR A CA 1
ATOM 767 C C . TYR A 1 100 ? 2.340 -11.899 -10.323 1.00 10.47 130 TYR A C 1
ATOM 768 O O . TYR A 1 100 ? 2.388 -11.024 -9.441 1.00 10.78 130 TYR A O 1
ATOM 777 N N . LEU A 1 101 ? 1.186 -12.480 -10.660 1.00 10.57 131 LEU A N 1
ATOM 778 C CA . LEU A 1 101 ? -0.075 -12.008 -10.129 1.00 11.76 131 LEU A CA 1
ATOM 779 C C . LEU A 1 101 ? -0.119 -12.159 -8.602 1.00 11.56 131 LEU A C 1
ATOM 780 O O . LEU A 1 101 ? -0.523 -11.220 -7.874 1.00 12.43 131 LEU A O 1
ATOM 785 N N . VAL A 1 102 ? 0.301 -13.305 -8.103 1.00 11.22 132 VAL A N 1
ATOM 786 C CA . VAL A 1 102 ? 0.369 -13.558 -6.679 1.00 12.02 132 VAL A CA 1
ATOM 787 C C . VAL A 1 102 ? 1.307 -12.569 -6.058 1.00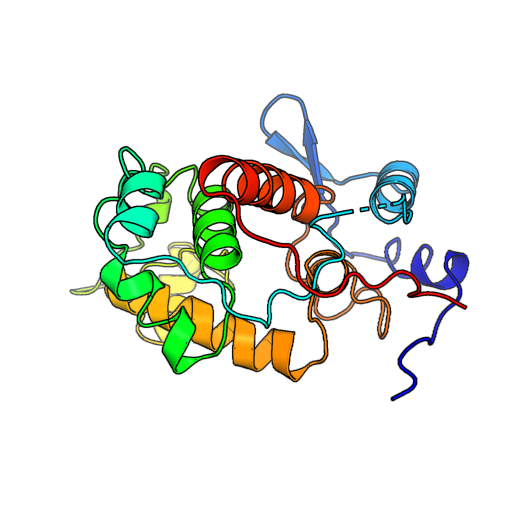 11.31 132 VAL A C 1
ATOM 788 O O . VAL A 1 102 ? 1.030 -11.998 -4.988 1.00 12.44 132 VAL A O 1
ATOM 792 N N . SER A 1 103 ? 2.533 -12.428 -6.631 1.00 10.81 133 SER A N 1
ATOM 793 C CA . SER A 1 103 ? 3.527 -11.543 -6.050 1.00 12.05 133 SER A CA 1
ATOM 794 C C . SER A 1 103 ? 3.061 -10.113 -5.966 1.00 11.02 133 SER A C 1
ATOM 795 O O . SER A 1 103 ? 3.279 -9.417 -4.957 1.00 12.10 133 SER A O 1
ATOM 798 N N . HIS A 1 104 ? 2.438 -9.610 -7.011 1.00 11.01 134 HIS A N 1
ATOM 799 C CA . HIS A 1 104 ? 1.863 -8.280 -7.031 1.00 11.73 134 HIS A CA 1
ATOM 800 C C . HIS A 1 104 ? 0.8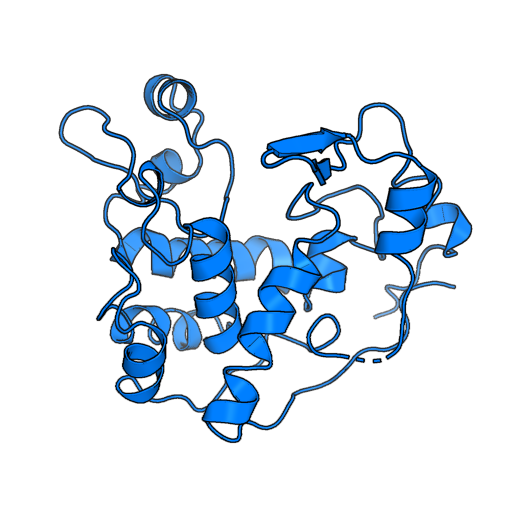36 -8.162 -5.920 1.00 12.14 134 HIS A C 1
ATOM 801 O O . HIS A 1 104 ? 0.869 -7.179 -5.146 1.00 13.08 134 HIS A O 1
ATOM 808 N N . ALA A 1 105 ? -0.104 -9.093 -5.831 1.00 12.35 135 ALA A N 1
ATOM 809 C CA . ALA A 1 105 ? -1.139 -9.017 -4.781 1.00 12.35 135 ALA A CA 1
ATOM 810 C C . ALA A 1 105 ? -0.507 -9.016 -3.442 1.00 13.02 135 ALA A C 1
ATOM 811 O O . ALA A 1 105 ? -1.022 -8.266 -2.542 1.00 14.46 135 ALA A O 1
ATOM 813 N N . LEU A 1 106 ? 0.530 -9.792 -3.195 1.00 12.38 136 LEU A N 1
ATOM 814 C CA . LEU A 1 106 ? 1.162 -9.828 -1.867 1.00 13.71 136 LEU A CA 1
ATOM 815 C C . LEU A 1 106 ? 1.791 -8.482 -1.537 1.00 15.18 136 LEU A C 1
ATOM 816 O O . LEU A 1 106 ? 1.653 -7.994 -0.400 1.00 17.69 136 LEU A O 1
ATOM 821 N N . VAL A 1 107 ? 2.488 -7.855 -2.464 1.00 14.44 137 VAL A N 1
ATOM 822 C CA . VAL A 1 107 ? 3.032 -6.491 -2.233 1.00 16.07 137 VAL A CA 1
ATOM 823 C C . VAL A 1 107 ? 1.922 -5.517 -1.973 1.00 16.86 137 VAL A C 1
ATOM 824 O O . VAL A 1 107 ? 2.001 -4.696 -0.985 1.00 20.38 137 VAL A O 1
ATOM 828 N N . ALA A 1 108 ? 0.881 -5.509 -2.753 1.00 15.29 138 ALA A N 1
ATOM 829 C CA . ALA A 1 108 ? -0.186 -4.527 -2.660 1.00 15.57 138 ALA A CA 1
ATOM 830 C C . ALA A 1 108 ? -1.078 -4.697 -1.415 1.00 18.66 138 ALA A C 1
ATOM 831 O O . ALA A 1 108 ? -1.777 -3.740 -1.077 1.00 23.66 138 ALA A O 1
ATOM 833 N N . THR A 1 109 ? -1.109 -5.860 -0.813 1.00 17.12 139 THR A N 1
ATOM 834 C CA . THR A 1 109 ? -2.016 -6.131 0.299 1.00 16.51 139 THR A CA 1
ATOM 835 C C . THR A 1 109 ? -1.283 -6.374 1.603 1.00 18.84 139 THR A C 1
ATOM 836 O O . THR A 1 109 ? -1.872 -6.860 2.583 1.00 18.33 139 THR A O 1
ATOM 840 N N . GLY A 1 110 ? 0.048 -6.205 1.625 1.00 16.31 140 GLY A N 1
ATOM 841 C CA . GLY A 1 110 ? 0.753 -6.505 2.844 1.00 18.02 140 GLY A CA 1
ATOM 842 C C . GLY A 1 110 ? 0.707 -7.945 3.186 1.00 17.74 140 GLY A C 1
ATOM 843 O O . GLY A 1 110 ? 0.332 -8.356 4.283 1.00 18.08 140 GLY A O 1
ATOM 844 N N . ASN A 1 111 ? 1.065 -8.799 2.248 1.00 18.15 141 ASN A N 1
ATOM 845 C CA . ASN A 1 111 ? 1.028 -10.255 2.416 1.00 19.27 141 ASN A CA 1
ATOM 846 C C . ASN A 1 111 ? -0.355 -10.762 2.764 1.00 17.91 141 ASN A C 1
ATOM 847 O O . ASN A 1 111 ? -0.514 -11.731 3.479 1.00 19.57 141 ASN A O 1
ATOM 852 N N . GLY A 1 112 ? -1.338 -10.128 2.210 1.00 15.48 142 GLY A N 1
ATOM 853 C CA . GLY A 1 112 ? -2.751 -10.464 2.431 1.00 16.93 142 GLY A CA 1
ATOM 854 C C . GLY A 1 112 ? -3.317 -10.076 3.761 1.00 17.68 142 GLY A C 1
ATOM 855 O O . GLY A 1 112 ? -4.494 -10.328 4.044 1.00 17.58 142 GLY A O 1
ATOM 856 N N . LYS A 1 113 ? -2.542 -9.327 4.548 1.00 18.98 143 LYS A N 1
ATOM 857 C CA . LYS A 1 113 ? -2.867 -9.135 5.963 1.00 19.70 143 LYS A CA 1
ATOM 858 C C . LYS A 1 113 ? -3.172 -7.725 6.310 1.00 21.52 143 LYS A C 1
ATOM 859 O O . LYS A 1 113 ? -3.533 -7.478 7.503 1.00 24.29 143 LYS A O 1
ATOM 865 N N . SER A 1 114 ? -3.115 -6.783 5.394 1.00 20.64 144 SER A N 1
ATOM 866 C CA . SER A 1 114 ? -3.394 -5.385 5.744 1.00 22.46 144 SER A CA 1
ATOM 867 C C . SER A 1 114 ? -4.861 -5.148 6.045 1.00 24.12 144 SER A C 1
ATOM 868 O O . SER A 1 114 ? -5.749 -5.900 5.612 1.00 22.97 144 SER A O 1
ATOM 871 N N . GLU A 1 115 ? -5.168 -4.107 6.824 1.00 26.21 145 GLU A N 1
ATOM 872 C CA . GLU A 1 115 ? -6.570 -3.838 7.065 1.00 27.52 145 GLU A CA 1
ATOM 873 C C . GLU A 1 115 ? -7.330 -3.435 5.803 1.00 24.73 145 GLU A C 1
ATOM 874 O O . GLU A 1 115 ? -8.441 -3.897 5.598 1.00 24.63 145 GLU A O 1
ATOM 880 N N . LEU A 1 116 ? -6.713 -2.677 4.903 1.00 23.20 146 LEU A N 1
ATOM 881 C CA . LEU A 1 116 ? -7.316 -2.318 3.644 1.00 24.51 146 LEU A CA 1
ATOM 882 C C . LEU A 1 116 ? -7.620 -3.535 2.750 1.00 18.81 146 LEU A C 1
ATOM 883 O O . LEU A 1 116 ? -8.546 -3.483 1.968 1.00 19.03 146 LEU A O 1
ATOM 888 N N . ALA A 1 117 ? -6.791 -4.559 2.854 1.00 19.52 147 ALA A N 1
ATOM 889 C CA . ALA A 1 117 ? -7.018 -5.784 2.042 1.00 19.07 147 ALA A CA 1
ATOM 890 C C . ALA A 1 117 ? -8.411 -6.376 2.377 1.00 18.39 147 ALA A C 1
ATOM 891 O O . ALA A 1 117 ? -9.002 -6.992 1.559 1.00 17.64 147 ALA A O 1
ATOM 893 N N . LYS A 1 118 ? -8.968 -6.106 3.588 1.00 17.62 148 LYS A N 1
ATOM 894 C CA . LYS A 1 118 ? -10.318 -6.542 3.940 1.00 18.58 148 LYS A CA 1
ATOM 895 C C . LYS A 1 118 ? -11.460 -5.689 3.427 1.00 18.64 148 LYS A C 1
ATOM 896 O O . LYS A 1 118 ? -12.624 -5.977 3.705 1.00 19.99 148 LYS A O 1
ATOM 902 N N . GLY A 1 119 ? -11.154 -4.662 2.617 1.00 18.13 149 GLY A N 1
ATOM 903 C CA . GLY A 1 119 ? -12.164 -4.051 1.829 1.00 18.97 149 GLY A CA 1
ATOM 904 C C . GLY A 1 119 ? -12.754 -2.809 2.470 1.00 20.46 149 GLY A C 1
ATOM 905 O O . GLY A 1 119 ? -12.369 -2.459 3.590 1.00 22.21 149 GLY A O 1
ATOM 906 N N . ILE A 1 120 ? -13.627 -2.218 1.688 1.00 19.88 150 ILE A N 1
ATOM 907 C CA . ILE A 1 120 ? -14.301 -0.942 2.067 1.00 23.02 150 ILE A CA 1
ATOM 908 C C . ILE A 1 120 ? -15.775 -1.106 1.942 1.00 22.68 150 ILE A C 1
ATOM 909 O O . ILE A 1 120 ? -16.284 -1.485 0.923 1.00 21.58 150 ILE A O 1
ATOM 914 N N . LYS A 1 121 ? -16.491 -0.841 3.050 1.00 26.13 151 LYS A N 1
ATOM 915 C CA . LYS A 1 121 ? -17.937 -1.007 3.083 1.00 30.78 151 LYS A CA 1
ATOM 916 C C . LYS A 1 121 ? -18.638 0.111 2.338 1.00 29.69 151 LYS A C 1
ATOM 917 O O . LYS A 1 121 ? -18.230 1.263 2.448 1.00 27.85 151 LYS A O 1
ATOM 923 N N . ASP A 1 122 ? -19.684 -0.234 1.592 1.00 28.62 152 ASP A N 1
ATOM 924 C CA . ASP A 1 122 ? -20.639 0.776 1.045 1.00 33.48 152 ASP A CA 1
ATOM 925 C C . ASP A 1 122 ? -22.035 0.207 0.958 1.00 35.96 152 ASP A C 1
ATOM 926 O O . ASP A 1 122 ? -22.367 -0.545 0.008 1.00 35.73 152 ASP A O 1
ATOM 931 N N . GLY A 1 123 ? -22.860 0.559 1.946 1.00 39.18 153 GLY A N 1
ATOM 932 C CA . GLY A 1 123 ? -24.195 -0.042 2.074 1.00 32.77 153 GLY A CA 1
ATOM 933 C C . GLY A 1 123 ? -24.137 -1.534 2.404 1.00 29.50 153 GLY A C 1
ATOM 934 O O . GLY A 1 123 ? -23.455 -1.928 3.346 1.00 33.48 153 GLY A O 1
ATOM 935 N N . LYS A 1 124 ? -24.859 -2.351 1.654 1.00 29.60 154 LYS A N 1
ATOM 936 C CA . LYS A 1 124 ? -24.919 -3.786 1.918 1.00 30.10 154 LYS A CA 1
ATOM 937 C C . LYS A 1 124 ? -23.673 -4.484 1.359 1.00 30.00 154 LYS A C 1
ATOM 938 O O . LYS A 1 124 ? -23.443 -5.660 1.618 1.00 26.49 154 LYS A O 1
ATOM 944 N N . LYS A 1 125 ? -22.908 -3.779 0.525 1.00 27.81 155 LYS A N 1
ATOM 945 C CA . LYS A 1 125 ? -21.731 -4.392 -0.147 1.00 27.31 155 LYS A CA 1
ATOM 946 C C . LYS A 1 125 ? -20.393 -3.960 0.445 1.00 26.44 155 LYS A C 1
ATOM 947 O O . LYS A 1 125 ? -20.252 -2.943 1.126 1.00 29.68 155 LYS A O 1
ATOM 953 N N . ARG A 1 126 ? -19.369 -4.737 0.126 1.00 22.87 156 ARG A N 1
ATOM 954 C CA A ARG A 1 126 ? -17.984 -4.443 0.493 0.50 24.26 156 ARG A CA 1
ATOM 955 C CA B ARG A 1 126 ? -17.993 -4.439 0.488 0.50 24.70 156 ARG A CA 1
ATOM 956 C C . ARG A 1 126 ? -17.196 -4.619 -0.771 1.00 21.26 156 ARG A C 1
ATOM 957 O O . ARG A 1 126 ? -17.453 -5.555 -1.537 1.00 22.72 156 ARG A O 1
ATOM 972 N N . TYR A 1 127 ? -16.278 -3.668 -1.014 1.00 20.07 157 TYR A N 1
ATOM 973 C CA . TYR A 1 127 ? -15.413 -3.706 -2.206 1.00 18.89 157 TYR A CA 1
ATOM 974 C C . TYR A 1 127 ? -13.998 -4.015 -1.807 1.00 16.70 157 TYR A C 1
ATOM 975 O O . TYR A 1 127 ? -13.488 -3.612 -0.782 1.00 17.52 157 TYR A O 1
ATOM 984 N N . TYR A 1 128 ? -13.339 -4.809 -2.702 1.00 16.37 158 TYR A N 1
ATOM 985 C CA . TYR A 1 128 ? -11.970 -5.321 -2.480 1.00 16.31 158 TYR A CA 1
ATOM 986 C C . TYR A 1 128 ? -11.106 -4.880 -3.651 1.00 13.88 158 TYR A C 1
ATOM 987 O O . TYR A 1 128 ? -11.579 -4.662 -4.731 1.00 15.98 158 TYR A O 1
ATOM 996 N N . ASN A 1 129 ? -9.826 -4.730 -3.332 1.00 15.32 159 ASN A N 1
ATOM 997 C CA . ASN A 1 129 ? -8.846 -4.287 -4.373 1.00 14.24 159 ASN A CA 1
ATOM 998 C C . ASN A 1 129 ? -7.504 -4.810 -3.937 1.00 14.03 159 ASN A C 1
ATOM 999 O O . ASN A 1 129 ? -6.960 -4.425 -2.926 1.00 14.84 159 ASN A O 1
ATOM 1004 N N . PHE A 1 130 ? -6.958 -5.756 -4.742 1.00 13.09 160 PHE A N 1
ATOM 1005 C CA . PHE A 1 130 ? -5.732 -6.405 -4.369 1.00 12.66 160 PHE A CA 1
ATOM 1006 C C . PHE A 1 130 ? -4.497 -6.025 -5.209 1.00 12.40 160 PHE A C 1
ATOM 1007 O O . PHE A 1 130 ? -3.448 -6.625 -5.051 1.00 14.07 160 PHE A O 1
ATOM 1015 N N . PHE A 1 131 ? -4.685 -5.030 -6.086 1.00 12.80 161 PHE A N 1
ATOM 1016 C CA . PHE A 1 131 ? -3.597 -4.652 -6.997 1.00 13.35 161 PHE A CA 1
ATOM 1017 C C . PHE A 1 131 ? -3.326 -3.153 -7.039 1.00 15.01 161 PHE A C 1
ATOM 1018 O O . PHE A 1 131 ? -2.757 -2.673 -8.048 1.00 14.40 161 PHE A O 1
ATOM 1026 N N . GLY A 1 132 ? -3.787 -2.419 -6.046 1.00 14.33 162 GLY A N 1
ATOM 1027 C CA . GLY A 1 132 ? -3.538 -0.992 -6.045 1.00 14.88 162 GLY A CA 1
ATOM 1028 C C . GLY A 1 132 ? -4.136 -0.281 -7.205 1.00 14.38 162 GLY A C 1
ATOM 1029 O O . GLY A 1 132 ? -3.477 0.670 -7.738 1.00 16.52 162 GLY A O 1
ATOM 1030 N N . ILE A 1 133 ? -5.337 -0.581 -7.666 1.00 14.42 163 ILE A N 1
ATOM 1031 C CA . ILE A 1 133 ? -5.940 -0.061 -8.842 1.00 15.99 163 ILE A CA 1
ATOM 1032 C C . ILE A 1 133 ? -6.877 1.091 -8.490 1.00 18.62 163 ILE A C 1
ATOM 1033 O O . ILE A 1 133 ? -7.918 0.900 -7.829 1.00 19.27 163 ILE A O 1
ATOM 1038 N N . GLY A 1 134 ? -6.532 2.298 -8.943 1.00 17.78 164 GLY A N 1
ATOM 1039 C CA . GLY A 1 134 ? -7.407 3.462 -8.782 1.00 20.30 164 GLY A CA 1
ATOM 1040 C C . GLY A 1 134 ? -7.505 3.913 -7.342 1.00 19.45 164 GLY A C 1
ATOM 1041 O O . GLY A 1 134 ? -6.710 3.560 -6.501 1.00 20.80 164 GLY A O 1
ATOM 1042 N N . ALA A 1 135 ? -8.513 4.774 -7.087 1.00 21.86 165 ALA A N 1
ATOM 1043 C CA . ALA A 1 135 ? -8.735 5.317 -5.788 1.00 23.55 165 ALA A CA 1
ATOM 1044 C C . ALA A 1 135 ? -9.530 4.302 -4.962 1.00 19.51 165 ALA A C 1
ATOM 1045 O O . ALA A 1 135 ? -10.546 3.774 -5.440 1.00 24.20 165 ALA A O 1
ATOM 1047 N N . PHE A 1 136 ? -8.976 4.042 -3.798 1.00 22.79 166 PHE A N 1
ATOM 1048 C CA . PHE A 1 136 ? -9.515 3.011 -2.894 1.00 21.88 166 PHE A CA 1
ATOM 1049 C C . PHE A 1 136 ? -9.394 3.422 -1.467 1.00 24.36 166 PHE A C 1
ATOM 1050 O O . PHE A 1 136 ? -8.442 3.092 -0.785 1.00 25.87 166 PHE A O 1
ATOM 1058 N N . ASP A 1 137 ? -10.372 4.247 -1.081 1.00 29.53 167 ASP A N 1
ATOM 1059 C CA . ASP A 1 137 ? -10.579 4.658 0.304 1.00 34.30 167 ASP A CA 1
ATOM 1060 C C . ASP A 1 137 ? -12.056 4.942 0.512 1.00 33.08 167 ASP A C 1
ATOM 1061 O O . ASP A 1 137 ? -12.836 4.950 -0.446 1.00 31.13 167 ASP A O 1
ATOM 1066 N N . SER A 1 138 ? -12.469 5.178 1.766 1.00 39.88 168 SER A N 1
ATOM 1067 C CA . SER A 1 138 ? -13.913 5.354 2.034 1.00 42.06 168 SER A CA 1
ATOM 1068 C C . SER A 1 138 ? -14.530 6.518 1.240 1.00 35.88 168 SER A C 1
ATOM 1069 O O . SER A 1 138 ? -15.615 6.366 0.671 1.00 37.36 168 SER A O 1
ATOM 1072 N N . SER A 1 139 ? -13.819 7.641 1.131 1.00 38.01 169 SER A N 1
ATOM 1073 C CA . SER A 1 139 ? -14.359 8.785 0.395 1.00 40.22 169 SER A CA 1
ATOM 1074 C C . SER A 1 139 ? -14.603 8.434 -1.070 1.00 40.42 169 SER A C 1
ATOM 1075 O O . SER A 1 139 ? -15.666 8.743 -1.596 1.00 39.08 169 SER A O 1
ATOM 1078 N N . ALA A 1 140 ? -13.650 7.746 -1.721 1.00 38.23 170 ALA A N 1
ATOM 1079 C CA . ALA A 1 140 ? -13.816 7.413 -3.134 1.00 36.85 170 ALA A CA 1
ATOM 1080 C C . ALA A 1 140 ? -14.934 6.399 -3.341 1.00 36.04 170 ALA A C 1
ATOM 1081 O O . ALA A 1 140 ? -15.681 6.436 -4.323 1.00 36.67 170 ALA A O 1
ATOM 1083 N N . VAL A 1 141 ? -15.041 5.465 -2.404 1.00 40.55 171 VAL A N 1
ATOM 1084 C CA . VAL A 1 141 ? -16.112 4.483 -2.466 1.00 45.13 171 VAL A CA 1
ATOM 1085 C C . VAL A 1 141 ? -17.475 5.173 -2.242 1.00 47.53 171 VAL A C 1
ATOM 1086 O O . VAL A 1 141 ? -18.420 4.928 -2.996 1.00 48.29 171 VAL A O 1
ATOM 1090 N N . ARG A 1 142 ? -17.562 6.055 -1.243 1.00 53.98 172 ARG A N 1
ATOM 1091 C CA . ARG A 1 142 ? -18.820 6.790 -0.984 1.00 63.81 172 ARG A CA 1
ATOM 1092 C C . ARG A 1 142 ? -19.241 7.668 -2.166 1.00 63.91 172 ARG A C 1
ATOM 1093 O O . ARG A 1 142 ? -20.398 7.614 -2.602 1.00 70.74 172 ARG A O 1
ATOM 1101 N N . SER A 1 143 ? -18.298 8.446 -2.699 1.00 61.86 173 SER A N 1
ATOM 1102 C CA . SER A 1 143 ? -18.585 9.351 -3.814 1.00 61.99 173 SER A CA 1
ATOM 1103 C C . SER A 1 143 ? -18.841 8.612 -5.128 1.00 63.00 173 SER A C 1
ATOM 1104 O O . SER A 1 143 ? -19.367 9.197 -6.076 1.00 66.69 173 SER A O 1
ATOM 1107 N N . GLY A 1 144 ? -18.434 7.340 -5.186 1.00 61.41 174 GLY A N 1
ATOM 1108 C CA . GLY A 1 144 ? -18.592 6.508 -6.367 1.00 55.93 174 GLY A CA 1
ATOM 1109 C C . GLY A 1 144 ? -17.428 6.638 -7.330 1.00 55.01 174 GLY A C 1
ATOM 1110 O O . GLY A 1 144 ? -17.483 6.090 -8.431 1.00 57.46 174 GLY A O 1
ATOM 1111 N N . LYS A 1 145 ? -16.364 7.337 -6.929 1.00 48.83 175 LYS A N 1
ATOM 1112 C CA . LYS A 1 145 ? -15.210 7.575 -7.819 1.00 48.36 175 LYS A CA 1
ATOM 1113 C C . LYS A 1 145 ? -14.066 6.600 -7.499 1.00 41.56 175 LYS A C 1
ATOM 1114 O O . LYS A 1 145 ? -12.886 6.979 -7.349 1.00 44.19 175 LYS A O 1
ATOM 1120 N N . SER A 1 146 ? -14.460 5.337 -7.377 1.00 32.57 176 SER A N 1
ATOM 1121 C CA . SER A 1 146 ? -13.554 4.207 -7.109 1.00 29.59 176 SER A CA 1
ATOM 1122 C C . SER A 1 146 ? -13.747 3.167 -8.179 1.00 26.27 176 SER A C 1
ATOM 1123 O O . SER A 1 146 ? -14.843 2.669 -8.419 1.00 24.82 176 SER A O 1
ATOM 1126 N N . TYR A 1 147 ? -12.628 2.787 -8.826 1.00 23.96 177 TYR A N 1
ATOM 1127 C CA . TYR A 1 147 ? -12.624 1.775 -9.829 1.00 23.58 177 TYR A CA 1
ATOM 1128 C C . TYR A 1 147 ? -13.188 0.423 -9.297 1.00 20.43 177 TYR A C 1
ATOM 1129 O O . TYR A 1 147 ? -13.950 -0.212 -9.999 1.00 20.87 177 TYR A O 1
ATOM 1138 N N . ALA A 1 148 ? -12.814 0.099 -8.078 1.00 21.45 178 ALA A N 1
ATOM 1139 C CA . ALA A 1 148 ? -13.234 -1.183 -7.468 1.00 20.21 178 ALA A CA 1
ATOM 1140 C C . ALA A 1 148 ? -14.760 -1.217 -7.391 1.00 21.51 178 ALA A C 1
ATOM 1141 O O . ALA A 1 148 ? -15.402 -2.245 -7.585 1.00 21.81 178 ALA A O 1
ATOM 1143 N N . GLU A 1 149 ? -15.341 -0.061 -7.073 1.00 22.70 179 GLU A N 1
ATOM 1144 C CA . GLU A 1 149 ? -16.818 0.043 -6.988 1.00 24.81 179 GLU A CA 1
ATOM 1145 C C . GLU A 1 149 ? -17.465 0.033 -8.376 1.00 26.07 179 GLU A C 1
ATOM 1146 O O . GLU A 1 149 ? -18.410 -0.709 -8.635 1.00 25.96 179 GLU A O 1
ATOM 1152 N N . LYS A 1 150 ? -16.886 0.775 -9.308 1.00 25.99 180 LYS A N 1
ATOM 1153 C CA . LYS A 1 150 ? -17.344 0.785 -10.676 1.00 28.54 180 LYS A CA 1
ATOM 1154 C C . LYS A 1 150 ? -17.396 -0.587 -11.318 1.00 29.37 180 LYS A C 1
ATOM 1155 O O . LYS A 1 150 ? -18.343 -0.897 -12.043 1.00 28.44 180 LYS A O 1
ATOM 1161 N N . GLU A 1 151 ? -16.385 -1.419 -11.041 1.00 24.23 181 GLU A N 1
ATOM 1162 C CA . GLU A 1 151 ? -16.310 -2.748 -11.618 1.00 25.35 181 GLU A CA 1
ATOM 1163 C C . GLU A 1 151 ? -16.969 -3.826 -10.744 1.00 23.67 181 GLU A C 1
ATOM 1164 O O . GLU A 1 151 ? -16.908 -4.998 -11.090 1.00 23.99 181 GLU A O 1
ATOM 1170 N N . GLN A 1 152 ? -17.523 -3.409 -9.617 1.00 25.09 182 GLN A N 1
ATOM 1171 C CA . GLN A 1 152 ? -18.292 -4.227 -8.690 1.00 24.91 182 GLN A CA 1
ATOM 1172 C C . GLN A 1 152 ? -17.451 -5.395 -8.196 1.00 21.85 182 GLN A C 1
ATOM 1173 O O . GLN A 1 152 ? -17.843 -6.595 -8.269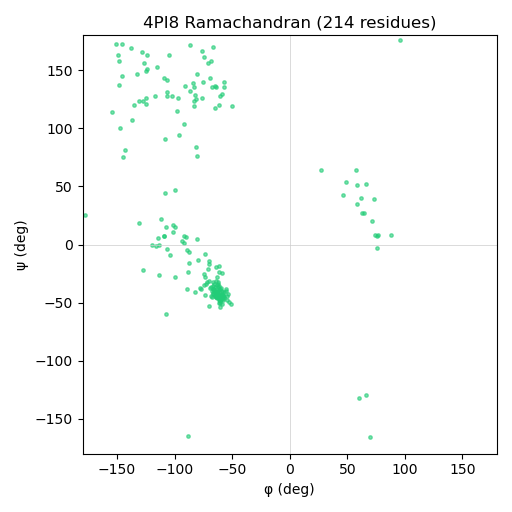 1.00 22.09 182 GLN A O 1
ATOM 1179 N N . TRP A 1 153 ? -16.266 -5.055 -7.718 1.00 19.02 183 TRP A N 1
ATOM 1180 C CA . TRP A 1 153 ? -15.404 -6.049 -7.067 1.00 18.77 183 TRP A CA 1
ATOM 1181 C C . TRP A 1 153 ? -15.878 -6.229 -5.648 1.00 17.21 183 TRP A C 1
ATOM 1182 O O . TRP A 1 153 ? -15.264 -5.822 -4.664 1.00 17.32 183 TRP A O 1
ATOM 1193 N N . THR A 1 154 ? -16.983 -6.951 -5.545 1.00 18.88 184 THR A N 1
ATOM 1194 C CA . THR A 1 154 ? -17.701 -7.161 -4.289 1.00 20.24 184 THR A CA 1
ATOM 1195 C C . THR A 1 154 ? -17.318 -8.387 -3.501 1.00 20.04 184 THR A C 1
ATOM 1196 O O . THR A 1 154 ? -17.894 -8.708 -2.475 1.00 19.12 184 THR A O 1
ATOM 1200 N N . SER A 1 155 ? -16.261 -9.104 -3.922 1.00 17.54 185 SER A N 1
ATOM 1201 C CA . SER A 1 155 ? -15.720 -10.212 -3.205 1.00 17.20 185 SER A CA 1
ATOM 1202 C C . SER A 1 155 ? -14.198 -10.314 -3.475 1.00 15.82 185 SER A C 1
ATOM 1203 O O . SER A 1 155 ? -13.747 -9.780 -4.511 1.00 16.17 185 SER A O 1
ATOM 1206 N N . PRO A 1 156 ? -13.470 -11.047 -2.637 1.00 15.61 186 PRO A N 1
ATOM 1207 C CA . PRO A 1 156 ? -12.052 -11.276 -2.911 1.00 15.18 186 PRO A CA 1
ATOM 1208 C C . PRO A 1 156 ? -11.884 -11.947 -4.261 1.00 14.71 186 PRO A C 1
ATOM 1209 O O . PRO A 1 156 ? -10.958 -11.562 -5.030 1.00 15.21 186 PRO A O 1
ATOM 1213 N N . ASP A 1 157 ? -12.690 -12.941 -4.605 1.00 13.74 187 ASP A N 1
ATOM 1214 C CA . ASP A 1 157 ? -12.474 -13.645 -5.859 1.00 13.89 187 ASP A CA 1
ATOM 1215 C C . ASP A 1 157 ? -12.720 -12.706 -7.040 1.00 15.04 187 ASP A C 1
ATOM 1216 O O . ASP A 1 157 ? -11.996 -12.734 -8.059 1.00 15.51 187 ASP A O 1
ATOM 1221 N N . LYS A 1 158 ? -13.717 -11.836 -6.962 1.00 14.74 188 LYS A N 1
ATOM 1222 C CA . LYS A 1 158 ? -13.991 -10.882 -8.015 1.00 15.96 188 LYS A CA 1
ATOM 1223 C C . LYS A 1 158 ? -12.820 -9.851 -8.144 1.00 14.89 188 LYS A C 1
ATOM 1224 O O . LYS A 1 158 ? -12.481 -9.442 -9.260 1.00 16.06 188 LYS A O 1
ATOM 1230 N N . ALA A 1 159 ? -12.193 -9.503 -7.023 1.00 14.57 189 ALA A N 1
ATOM 1231 C CA . ALA A 1 159 ? -11.012 -8.597 -7.061 1.00 14.86 189 ALA A CA 1
ATOM 1232 C C . ALA A 1 159 ? -9.799 -9.280 -7.674 1.00 14.06 189 ALA A C 1
ATOM 1233 O O . ALA A 1 159 ? -9.016 -8.590 -8.361 1.00 13.84 189 ALA A O 1
ATOM 1235 N N . ILE A 1 160 ? -9.667 -10.590 -7.509 1.00 13.16 190 ILE A N 1
ATOM 1236 C CA . ILE A 1 160 ? -8.530 -11.310 -8.136 1.00 13.32 190 ILE A CA 1
ATOM 1237 C C . ILE A 1 160 ? -8.728 -11.344 -9.653 1.00 13.97 190 ILE A C 1
ATOM 1238 O O . ILE A 1 160 ? -7.877 -10.968 -10.458 1.00 14.35 190 ILE A O 1
ATOM 1243 N N . ILE A 1 161 ? -9.887 -11.810 -10.112 1.00 13.22 191 ILE A N 1
ATOM 1244 C CA . ILE A 1 161 ? -10.183 -11.892 -11.540 1.00 14.87 191 ILE A CA 1
ATOM 1245 C C . ILE A 1 161 ? -10.136 -10.513 -12.142 1.00 14.35 191 ILE A C 1
ATOM 1246 O O . ILE A 1 161 ? -9.589 -10.347 -13.256 1.00 14.44 191 ILE A O 1
ATOM 1251 N N . GLY A 1 162 ? -10.797 -9.552 -11.497 1.00 13.54 192 GLY A N 1
ATOM 1252 C CA . GLY A 1 162 ? -10.885 -8.223 -12.083 1.00 14.39 192 GLY A CA 1
ATOM 1253 C C . GLY A 1 162 ? -9.517 -7.507 -12.147 1.00 13.01 192 GLY A C 1
ATOM 1254 O O . GLY A 1 162 ? -9.274 -6.765 -13.099 1.00 14.23 192 GLY A O 1
ATOM 1255 N N . GLY A 1 163 ? -8.672 -7.711 -11.150 1.00 12.92 193 GLY A N 1
ATOM 1256 C CA . GLY A 1 163 ? -7.363 -7.151 -11.172 1.00 13.58 193 GLY A CA 1
ATOM 1257 C C . GLY A 1 163 ? -6.604 -7.680 -12.359 1.00 13.60 193 GLY A C 1
ATOM 1258 O O . GLY A 1 163 ? -5.962 -6.915 -13.081 1.00 13.22 193 GLY A O 1
ATOM 1259 N N . ALA A 1 164 ? -6.609 -8.990 -12.601 1.00 12.56 194 ALA A N 1
ATOM 1260 C CA . ALA A 1 164 ? -5.981 -9.570 -13.757 1.00 12.03 194 ALA A CA 1
ATOM 1261 C C . ALA A 1 164 ? -6.494 -9.014 -15.054 1.00 12.52 194 ALA A C 1
ATOM 1262 O O . ALA A 1 164 ? -5.741 -8.747 -16.022 1.00 13.36 194 ALA A O 1
ATOM 1264 N N . LYS A 1 165 ? -7.818 -8.912 -15.155 1.00 12.08 195 LYS A N 1
ATOM 1265 C CA . LYS A 1 165 ? -8.432 -8.368 -16.344 1.00 13.56 195 LYS A CA 1
ATOM 1266 C C . LYS A 1 165 ? -7.931 -6.938 -16.637 1.00 13.18 195 LYS A C 1
ATOM 1267 O O . LYS A 1 165 ? -7.594 -6.609 -17.789 1.00 13.83 195 LYS A O 1
ATOM 1273 N N . PHE A 1 166 ? -7.874 -6.132 -15.582 1.00 12.43 196 PHE A N 1
ATOM 1274 C CA . PHE A 1 166 ? -7.372 -4.752 -15.680 1.00 12.86 196 PHE A CA 1
ATOM 1275 C C . PHE A 1 166 ? -5.896 -4.749 -16.156 1.00 12.72 196 PHE A C 1
ATOM 1276 O O . PHE A 1 166 ? -5.514 -4.018 -17.109 1.00 13.54 196 PHE A O 1
ATOM 1284 N N . ILE A 1 167 ? -5.017 -5.569 -15.536 1.00 12.21 197 ILE A N 1
ATOM 1285 C CA . ILE A 1 167 ? -3.615 -5.587 -15.925 1.00 11.98 197 ILE A CA 1
ATOM 1286 C C . ILE A 1 167 ? -3.455 -5.982 -17.371 1.00 12.80 197 ILE A C 1
ATOM 1287 O O . ILE A 1 167 ? -2.749 -5.354 -18.154 1.00 12.60 197 ILE A O 1
ATOM 1292 N N . ARG A 1 168 ? -4.167 -7.026 -17.784 1.00 12.20 198 ARG A N 1
ATOM 1293 C CA . ARG A 1 168 ? -4.122 -7.438 -19.158 1.00 12.87 198 ARG A CA 1
ATOM 1294 C C . ARG A 1 168 ? -4.612 -6.326 -20.101 1.00 12.78 198 ARG A C 1
ATOM 1295 O O . ARG A 1 168 ? -3.955 -6.005 -21.095 1.00 13.51 198 ARG A O 1
ATOM 1303 N N . ASN A 1 169 ? -5.809 -5.828 -19.824 1.00 13.70 199 ASN A N 1
ATOM 1304 C CA . ASN A 1 169 ? -6.459 -4.898 -20.796 1.00 15.87 199 ASN A CA 1
ATOM 1305 C C . ASN A 1 169 ? -5.815 -3.560 -20.813 1.00 15.63 199 ASN A C 1
ATOM 1306 O O . ASN A 1 169 ? -5.765 -2.951 -21.893 1.00 17.59 199 ASN A O 1
ATOM 1311 N N . GLU A 1 170 ? -5.318 -3.071 -19.684 1.00 13.80 200 GLU A N 1
ATOM 1312 C CA . GLU A 1 170 ? -4.797 -1.710 -19.641 1.00 14.12 200 GLU A CA 1
ATOM 1313 C C . GLU A 1 170 ? -3.289 -1.592 -19.742 1.00 14.23 200 GLU A C 1
ATOM 1314 O O . GLU A 1 170 ? -2.790 -0.575 -20.194 1.00 14.38 200 GLU A O 1
ATOM 1320 N N . TYR A 1 171 ? -2.528 -2.609 -19.311 1.00 13.09 201 TYR A N 1
ATOM 1321 C CA . TYR A 1 171 ? -1.084 -2.607 -19.362 1.00 11.80 201 TYR A CA 1
ATOM 1322 C C . TYR A 1 171 ? -0.570 -3.539 -20.440 1.00 12.47 201 TYR A C 1
ATOM 1323 O O . TYR A 1 171 ? 0.185 -3.128 -21.368 1.00 13.32 201 TYR A O 1
ATOM 1332 N N . PHE A 1 172 ? -0.887 -4.836 -20.370 1.00 12.69 202 PHE A N 1
ATOM 1333 C CA . PHE A 1 172 ? -0.295 -5.751 -21.323 1.00 13.15 202 PHE A CA 1
ATOM 1334 C C . PHE A 1 172 ? -0.708 -5.415 -22.785 1.00 15.63 202 PHE A C 1
ATOM 1335 O O . PHE A 1 172 ? 0.093 -5.512 -23.701 1.00 18.43 202 PHE A O 1
ATOM 1343 N N . GLU A 1 173 ? -1.946 -5.040 -22.974 1.00 15.16 203 GLU A N 1
ATOM 1344 C CA . GLU A 1 173 ? -2.438 -4.650 -24.312 1.00 16.35 203 GLU A CA 1
ATOM 1345 C C . GLU A 1 173 ? -1.916 -3.292 -24.730 1.00 17.24 203 GLU A C 1
ATOM 1346 O O . GLU A 1 173 ? -2.076 -2.926 -25.915 1.00 20.46 203 GLU A O 1
ATOM 1352 N N . ASN A 1 174 ? -1.268 -2.579 -23.831 1.00 15.66 204 ASN A N 1
ATOM 1353 C CA . ASN A 1 174 ? -0.610 -1.280 -24.104 1.00 15.57 204 ASN A CA 1
ATOM 1354 C C . ASN A 1 174 ? 0.889 -1.451 -24.267 1.00 14.66 204 ASN A C 1
ATOM 1355 O O . ASN A 1 174 ? 1.626 -0.473 -24.088 1.00 16.75 204 ASN A O 1
ATOM 1360 N N . ASN A 1 175 ? 1.384 -2.674 -24.498 1.00 14.86 205 ASN A N 1
ATOM 1361 C CA . ASN A 1 175 ? 2.778 -2.935 -24.670 1.00 15.64 205 ASN A CA 1
ATOM 1362 C C . ASN A 1 175 ? 3.666 -2.633 -23.460 1.00 14.56 205 ASN A C 1
ATOM 1363 O O . ASN A 1 175 ? 4.888 -2.474 -23.568 1.00 15.76 205 ASN A O 1
ATOM 1368 N N . GLN A 1 176 ? 3.061 -2.722 -22.273 1.00 13.50 206 GLN A N 1
ATOM 1369 C CA . GLN A 1 176 ? 3.825 -2.671 -21.000 1.00 13.03 206 GLN A CA 1
ATOM 1370 C C . GLN A 1 176 ? 3.756 -4.121 -20.479 1.00 13.18 206 GLN A C 1
ATOM 1371 O O . GLN A 1 176 ? 2.817 -4.488 -19.799 1.00 14.71 206 GLN A O 1
ATOM 1377 N N . LEU A 1 177 ? 4.757 -4.895 -20.869 1.00 12.29 207 LEU A N 1
ATOM 1378 C CA . LEU A 1 177 ? 4.771 -6.342 -20.774 1.00 13.72 207 LEU A CA 1
ATOM 1379 C C . LEU A 1 177 ? 5.624 -6.872 -19.648 1.00 12.08 207 LEU A C 1
ATOM 1380 O O . LEU A 1 177 ? 5.645 -8.098 -19.439 1.00 13.46 207 LEU A O 1
ATOM 1385 N N . ASN A 1 178 ? 6.380 -6.022 -19.010 1.00 11.48 208 ASN A N 1
ATOM 1386 C CA . ASN A 1 178 ? 7.215 -6.401 -17.871 1.00 11.61 208 ASN A CA 1
ATOM 1387 C C . ASN A 1 178 ? 7.135 -5.360 -16.806 1.00 11.41 208 ASN A C 1
ATOM 1388 O O . ASN A 1 178 ? 6.547 -4.262 -16.998 1.00 11.54 208 ASN A O 1
ATOM 1393 N N . LEU A 1 179 ? 7.657 -5.671 -15.609 1.00 11.67 209 LEU A N 1
ATOM 1394 C CA . LEU A 1 179 ? 7.510 -4.746 -14.522 1.00 11.72 209 LEU A CA 1
ATOM 1395 C C . LEU A 1 179 ? 8.116 -3.370 -14.769 1.00 11.54 209 LEU A C 1
ATOM 1396 O O . LEU A 1 179 ? 7.604 -2.333 -14.401 1.00 10.91 209 LEU A O 1
ATOM 1401 N N . TYR A 1 180 ? 9.320 -3.409 -15.351 1.00 12.49 210 TYR A N 1
ATOM 1402 C CA . TYR A 1 180 ? 10.010 -2.151 -15.702 1.00 11.32 210 TYR A CA 1
ATOM 1403 C C . TYR A 1 180 ? 9.125 -1.241 -16.575 1.00 11.33 210 TYR A C 1
ATOM 1404 O O . TYR A 1 180 ? 9.025 -0.063 -16.327 1.00 12.01 210 TYR A O 1
ATOM 1413 N N . GLN A 1 181 ? 8.537 -1.846 -17.596 1.00 11.34 211 GLN A N 1
ATOM 1414 C CA . GLN A 1 181 ? 7.667 -1.077 -18.495 1.00 11.52 211 GLN A CA 1
ATOM 1415 C C . GLN A 1 181 ? 6.415 -0.602 -17.807 1.00 11.21 211 GLN A C 1
ATOM 1416 O O . GLN A 1 181 ? 5.922 0.503 -18.070 1.00 11.83 211 GLN A O 1
ATOM 1422 N N . MET A 1 182 ? 5.832 -1.433 -16.938 1.00 11.20 212 MET A N 1
ATOM 1423 C CA . MET A 1 182 ? 4.639 -1.025 -16.182 1.00 10.89 212 MET A CA 1
ATOM 1424 C C . MET A 1 182 ? 4.973 0.170 -15.304 1.00 11.17 212 MET A C 1
ATOM 1425 O O . MET A 1 182 ? 4.111 1.061 -15.107 1.00 11.49 212 MET A O 1
ATOM 1430 N N . ARG A 1 183 ? 6.173 0.189 -14.719 1.00 11.43 213 ARG A N 1
ATOM 1431 C CA . ARG A 1 183 ? 6.545 1.221 -13.790 1.00 12.02 213 ARG A CA 1
ATOM 1432 C C . ARG A 1 183 ? 7.033 2.526 -14.454 1.00 11.80 213 ARG A C 1
ATOM 1433 O O . ARG A 1 183 ? 6.776 3.608 -13.941 1.00 12.19 213 ARG A O 1
ATOM 1441 N N . TRP A 1 184 ? 7.821 2.395 -15.523 1.00 11.19 214 TRP A N 1
ATOM 1442 C CA . TRP A 1 184 ? 8.548 3.523 -16.065 1.00 11.46 214 TRP A CA 1
ATOM 1443 C C . TRP A 1 184 ? 8.158 3.834 -17.525 1.00 11.60 214 TRP A C 1
ATOM 1444 O O . TRP A 1 184 ? 8.685 4.794 -18.086 1.00 13.12 214 TRP A O 1
ATOM 1455 N N . ASN A 1 185 ? 7.255 3.088 -18.105 1.00 11.56 215 ASN A N 1
ATOM 1456 C CA . ASN A 1 185 ? 6.762 3.299 -19.469 1.00 11.88 215 ASN A CA 1
ATOM 1457 C C . ASN A 1 185 ? 7.750 3.969 -20.387 1.00 12.30 215 ASN A C 1
ATOM 1458 O O . ASN A 1 185 ? 7.517 5.082 -20.874 1.00 12.68 215 ASN A O 1
ATOM 1463 N N . PRO A 1 186 ? 8.865 3.338 -20.679 1.00 12.64 216 PRO A N 1
ATOM 1464 C CA . PRO A 1 186 ? 9.911 3.995 -21.470 1.00 14.00 216 PRO A CA 1
ATOM 1465 C C . PRO A 1 186 ? 9.434 4.383 -22.866 1.00 13.31 216 PRO A C 1
ATOM 1466 O O . PRO A 1 186 ? 10.050 5.339 -23.458 1.00 14.26 216 PRO A O 1
ATOM 1470 N N . GLU A 1 187 ? 8.430 3.772 -23.428 1.00 12.90 217 GLU A N 1
ATOM 1471 C CA . GLU A 1 187 ? 7.899 4.163 -24.744 1.00 13.68 217 GLU A CA 1
ATOM 1472 C C . GLU A 1 187 ? 7.278 5.526 -24.651 1.00 14.74 217 GLU A C 1
ATOM 1473 O O . GLU A 1 187 ? 7.323 6.303 -25.643 1.00 14.93 217 GLU A O 1
ATOM 1479 N N . ASN A 1 188 ? 6.690 5.892 -23.512 1.00 13.00 218 ASN A N 1
ATOM 1480 C CA . ASN A 1 188 ? 6.018 7.181 -23.252 1.00 12.60 218 ASN A CA 1
ATOM 1481 C C . ASN A 1 188 ? 6.263 7.583 -21.785 1.00 12.07 218 ASN A C 1
ATOM 1482 O O . ASN A 1 188 ? 5.395 7.468 -20.934 1.00 13.36 218 ASN A O 1
ATOM 1487 N N . PRO A 1 189 ? 7.467 8.047 -21.491 1.00 12.96 219 PRO A N 1
ATOM 1488 C CA . PRO A 1 189 ? 7.870 8.243 -20.103 1.00 13.06 219 PRO A CA 1
ATOM 1489 C C . PRO A 1 189 ? 6.957 9.156 -19.322 1.00 13.20 219 PRO A C 1
ATOM 1490 O O . PRO A 1 189 ? 6.486 10.193 -19.825 1.00 13.64 219 PRO A O 1
ATOM 1494 N N . ALA A 1 190 ? 6.690 8.805 -18.077 1.00 13.26 220 ALA A N 1
ATOM 1495 C CA . ALA A 1 190 ? 5.943 9.571 -17.118 1.00 13.20 220 ALA A CA 1
ATOM 1496 C C . ALA A 1 190 ? 4.450 9.562 -17.332 1.00 14.40 220 ALA A C 1
ATOM 1497 O O . ALA A 1 190 ? 3.713 10.308 -16.626 1.00 17.66 220 ALA A O 1
ATOM 1499 N N . GLN A 1 191 ? 3.923 8.767 -18.254 1.00 12.86 221 GLN A N 1
ATOM 1500 C CA . GLN A 1 191 ? 2.523 8.548 -18.437 1.00 14.02 221 GLN A CA 1
ATOM 1501 C C . GLN A 1 191 ? 2.240 7.108 -18.134 1.00 13.57 221 GLN A C 1
ATOM 1502 O O . GLN A 1 191 ? 3.009 6.215 -18.456 1.00 13.28 221 GLN A O 1
ATOM 1508 N N . HIS A 1 192 ? 1.004 6.873 -17.714 1.00 12.73 222 HIS A N 1
ATOM 1509 C CA . HIS A 1 192 ? 0.450 5.527 -17.581 1.00 13.19 222 HIS A CA 1
ATOM 1510 C C . HIS A 1 192 ? 1.405 4.613 -16.818 1.00 13.09 222 HIS A C 1
ATOM 1511 O O . HIS A 1 192 ? 1.658 3.467 -17.283 1.00 13.59 222 HIS A O 1
ATOM 1518 N N . GLN A 1 193 ? 1.805 5.033 -15.654 1.00 12.44 223 GLN A N 1
ATOM 1519 C CA . GLN A 1 193 ? 2.734 4.229 -14.790 1.00 12.81 223 GLN A CA 1
ATOM 1520 C C . GLN A 1 193 ? 1.964 3.659 -13.632 1.00 12.60 223 GLN A C 1
ATOM 1521 O O . GLN A 1 193 ? 1.116 4.272 -13.004 1.00 14.02 223 GLN A O 1
ATOM 1527 N N . TYR A 1 194 ? 2.325 2.406 -13.289 1.00 11.89 224 TYR A N 1
ATOM 1528 C CA . TYR A 1 194 ? 1.451 1.648 -12.377 1.00 12.30 224 TYR A CA 1
ATOM 1529 C C . TYR A 1 194 ? 1.513 2.153 -10.984 1.00 12.86 224 TYR A C 1
ATOM 1530 O O . TYR A 1 194 ? 0.521 2.020 -10.232 1.00 14.57 224 TYR A O 1
ATOM 1539 N N . ALA A 1 195 ? 2.665 2.659 -10.541 1.00 13.31 225 ALA A N 1
ATOM 1540 C CA . ALA A 1 195 ? 2.852 3.011 -9.169 1.00 14.68 225 ALA A CA 1
ATOM 1541 C C . ALA A 1 195 ? 3.788 4.180 -9.024 1.00 15.46 225 ALA A C 1
ATOM 1542 O O . ALA A 1 195 ? 4.595 4.414 -9.943 1.00 15.66 225 ALA A O 1
ATOM 1544 N N . SER A 1 196 ? 3.695 4.896 -7.884 1.00 15.37 226 SER A N 1
ATOM 1545 C CA . SER A 1 196 ? 4.668 5.955 -7.565 1.00 16.42 226 SER A CA 1
ATOM 1546 C C . SER A 1 196 ? 5.877 5.493 -6.831 1.00 14.99 226 SER A C 1
ATOM 1547 O O . SER A 1 196 ? 6.911 6.115 -6.890 1.00 15.65 226 SER A O 1
ATOM 1552 N N . ASP A 1 197 ? 5.775 4.355 -6.116 1.00 15.05 227 ASP A N 1
ATOM 1553 C CA . ASP A 1 197 ? 6.911 3.832 -5.386 1.00 15.58 227 ASP A CA 1
ATOM 1554 C C . ASP A 1 197 ? 8.041 3.510 -6.384 1.00 15.23 227 ASP A C 1
ATOM 1555 O O . ASP A 1 197 ? 7.884 2.641 -7.229 1.00 13.85 227 ASP A O 1
ATOM 1560 N N . ILE A 1 198 ? 9.203 4.148 -6.218 1.00 15.06 228 ILE A N 1
ATOM 1561 C CA . ILE A 1 198 ? 10.357 3.929 -7.086 1.00 16.50 228 ILE A CA 1
ATOM 1562 C C . ILE A 1 198 ? 10.938 2.513 -7.025 1.00 14.96 228 ILE A C 1
ATOM 1563 O O . ILE A 1 198 ? 11.698 2.125 -7.926 1.00 15.39 228 ILE A O 1
ATOM 1568 N N . ARG A 1 199 ? 10.595 1.793 -5.925 1.00 15.81 229 ARG A N 1
ATOM 1569 C CA . ARG A 1 199 ? 11.008 0.384 -5.767 1.00 17.39 229 ARG A CA 1
ATOM 1570 C C . ARG A 1 199 ? 9.877 -0.639 -5.936 1.00 14.50 229 ARG A C 1
ATOM 1571 O O . ARG A 1 199 ? 10.044 -1.839 -5.655 1.00 15.12 229 ARG A O 1
ATOM 1579 N N . TRP A 1 200 ? 8.741 -0.195 -6.497 1.00 13.79 230 TRP A N 1
ATOM 1580 C CA . TRP A 1 200 ? 7.605 -1.091 -6.775 1.00 13.23 230 TRP A CA 1
ATOM 1581 C C . TRP A 1 200 ? 8.027 -2.303 -7.538 1.00 13.92 230 TRP A C 1
ATOM 1582 O O . TRP A 1 200 ? 7.638 -3.468 -7.188 1.00 13.87 230 TRP A O 1
ATOM 1593 N N . ALA A 1 201 ? 8.751 -2.162 -8.646 1.00 12.61 231 ALA A N 1
ATOM 1594 C CA . ALA A 1 201 ? 9.133 -3.334 -9.450 1.00 12.39 231 ALA A CA 1
ATOM 1595 C C . ALA A 1 201 ? 10.075 -4.227 -8.699 1.00 14.14 231 ALA A C 1
ATOM 1596 O O . ALA A 1 201 ? 10.009 -5.477 -8.815 1.00 14.70 231 ALA A O 1
ATOM 1598 N N . ASP A 1 202 ? 11.004 -3.655 -7.954 1.00 13.82 232 ASP A N 1
ATOM 1599 C CA . ASP A 1 202 ? 11.954 -4.501 -7.214 1.00 14.90 232 ASP A CA 1
ATOM 1600 C C . ASP A 1 202 ? 11.228 -5.342 -6.184 1.00 14.35 232 ASP A C 1
ATOM 1601 O O . ASP A 1 202 ? 11.617 -6.506 -5.991 1.00 15.31 232 ASP A O 1
ATOM 1606 N N . LYS A 1 203 ? 10.263 -4.797 -5.504 1.00 13.78 233 LYS A N 1
ATOM 1607 C CA . LYS A 1 203 ? 9.551 -5.544 -4.459 1.00 13.44 233 LYS A CA 1
ATOM 1608 C C . LYS A 1 203 ? 8.808 -6.736 -5.077 1.00 13.33 233 LYS A C 1
ATOM 1609 O O . LYS A 1 203 ? 8.868 -7.879 -4.550 1.00 14.31 233 LYS A O 1
ATOM 1615 N N . ILE A 1 204 ? 8.130 -6.546 -6.176 1.00 12.35 234 ILE A N 1
ATOM 1616 C CA . ILE A 1 204 ? 7.380 -7.638 -6.807 1.00 12.17 234 ILE A CA 1
ATOM 1617 C C . ILE A 1 204 ? 8.371 -8.646 -7.361 1.00 12.44 234 ILE A C 1
ATOM 1618 O O . ILE A 1 204 ? 8.198 -9.867 -7.217 1.00 12.24 234 ILE A O 1
ATOM 1623 N N . ALA A 1 205 ? 9.418 -8.167 -8.017 1.00 12.33 235 ALA A N 1
ATOM 1624 C CA . ALA A 1 205 ? 10.454 -9.063 -8.634 1.00 12.63 235 ALA A CA 1
ATOM 1625 C C . ALA A 1 205 ? 11.123 -9.958 -7.577 1.00 12.21 235 ALA A C 1
ATOM 1626 O O . ALA A 1 205 ? 11.411 -11.131 -7.884 1.00 12.74 235 ALA A O 1
ATOM 1628 N N . LYS A 1 206 ? 11.350 -9.427 -6.384 1.00 13.19 236 LYS A N 1
ATOM 1629 C CA . LYS A 1 206 ? 12.013 -10.226 -5.339 1.00 14.29 236 LYS A CA 1
ATOM 1630 C C . LYS A 1 206 ? 11.156 -11.420 -4.986 1.00 13.43 236 LYS A C 1
ATOM 1631 O O . LYS A 1 206 ? 11.628 -12.564 -4.871 1.00 14.17 236 LYS A O 1
ATOM 1637 N N . LEU A 1 207 ? 9.870 -11.209 -4.803 1.00 13.04 237 LEU A N 1
ATOM 1638 C CA . LEU A 1 207 ? 8.969 -12.309 -4.508 1.00 13.95 237 LEU A CA 1
ATOM 1639 C C . LEU A 1 207 ? 8.854 -13.264 -5.662 1.00 12.92 237 LEU A C 1
ATOM 1640 O O . LEU A 1 207 ? 8.803 -14.487 -5.471 1.00 13.44 237 LEU A O 1
ATOM 1645 N N . MET A 1 208 ? 8.811 -12.761 -6.893 1.00 12.34 238 MET A N 1
ATOM 1646 C CA . MET A 1 208 ? 8.750 -13.619 -8.028 1.00 12.45 238 MET A CA 1
ATOM 1647 C C . MET A 1 208 ? 9.956 -14.522 -8.100 1.00 12.33 238 MET A C 1
ATOM 1648 O O . MET A 1 208 ? 9.817 -15.707 -8.382 1.00 12.69 238 MET A O 1
ATOM 1653 N N . ASP A 1 209 ? 11.133 -13.946 -7.871 1.00 12.80 239 ASP A N 1
ATOM 1654 C CA . ASP A 1 209 ? 12.345 -14.766 -7.989 1.00 13.47 239 ASP A CA 1
ATOM 1655 C C . ASP A 1 209 ? 12.327 -15.888 -6.936 1.00 13.30 239 ASP A C 1
ATOM 1656 O O . ASP A 1 209 ? 12.710 -17.024 -7.265 1.00 14.22 239 ASP A O 1
ATOM 1661 N N . LYS A 1 210 ? 11.922 -15.558 -5.724 1.00 12.30 240 LYS A N 1
ATOM 1662 C CA A LYS A 1 210 ? 11.843 -16.625 -4.714 0.40 12.16 240 LYS A CA 1
ATOM 1663 C CA B LYS A 1 210 ? 11.844 -16.584 -4.687 0.60 14.15 240 LYS A CA 1
ATOM 1664 C C . LYS A 1 210 ? 10.903 -17.715 -5.143 1.00 13.71 240 LYS A C 1
ATOM 1665 O O . LYS A 1 210 ? 11.192 -18.909 -4.984 1.00 14.09 240 LYS A O 1
ATOM 1676 N N . SER A 1 211 ? 9.737 -17.368 -5.700 1.00 13.69 241 SER A N 1
ATOM 1677 C CA . SER A 1 211 ? 8.775 -18.391 -6.085 1.00 13.87 241 SER A CA 1
ATOM 1678 C C . SER A 1 211 ? 9.285 -19.197 -7.275 1.00 14.40 241 SER A C 1
ATOM 1679 O O . SER A 1 211 ? 9.076 -20.427 -7.343 1.00 14.69 241 SER A O 1
ATOM 1682 N N . TYR A 1 212 ? 9.965 -18.559 -8.231 1.00 13.94 242 TYR A N 1
ATOM 1683 C CA . TYR A 1 212 ? 10.555 -19.277 -9.357 1.00 14.04 242 TYR A CA 1
ATOM 1684 C C . TYR A 1 212 ? 11.550 -20.333 -8.825 1.00 15.11 242 TYR A C 1
ATOM 1685 O O . TYR A 1 212 ? 11.566 -21.457 -9.328 1.00 17.00 242 TYR A O 1
ATOM 1694 N N . LYS A 1 213 ? 12.404 -19.918 -7.886 1.00 14.95 243 LYS A N 1
ATOM 1695 C CA . LYS A 1 213 ? 13.446 -20.839 -7.402 1.00 15.82 243 LYS A CA 1
ATOM 1696 C C . LYS A 1 213 ? 12.838 -21.887 -6.489 1.00 16.98 243 LYS A C 1
ATOM 1697 O O . LYS A 1 213 ? 13.410 -23.026 -6.395 1.00 19.47 243 LYS A O 1
ATOM 1703 N N . GLN A 1 214 ? 11.726 -21.635 -5.843 1.00 14.80 244 GLN A N 1
ATOM 1704 C CA . GLN A 1 214 ? 11.057 -22.599 -4.996 1.00 14.53 244 GLN A CA 1
ATOM 1705 C C . GLN A 1 214 ? 10.513 -23.726 -5.847 1.00 16.06 244 GLN A C 1
ATOM 1706 O O . GLN A 1 214 ? 10.555 -24.902 -5.425 1.00 18.44 244 GLN A O 1
ATOM 1712 N N . PHE A 1 215 ? 9.962 -23.449 -7.033 1.00 15.90 245 PHE A N 1
ATOM 1713 C CA . PHE A 1 215 ? 9.290 -24.468 -7.851 1.00 18.07 245 PHE A CA 1
ATOM 1714 C C . PHE A 1 215 ? 10.113 -24.883 -9.058 1.00 19.85 245 PHE A C 1
ATOM 1715 O O . PHE A 1 215 ? 9.672 -25.739 -9.832 1.00 23.00 245 PHE A O 1
ATOM 1723 N N . GLY A 1 216 ? 11.251 -24.269 -9.296 1.00 17.90 246 GLY A N 1
ATOM 1724 C CA . GLY A 1 216 ? 12.089 -24.635 -10.428 1.00 19.83 246 GLY A CA 1
ATOM 1725 C C . GLY A 1 216 ? 11.512 -24.180 -11.748 1.00 20.74 246 GLY A C 1
ATOM 1726 O O . GLY A 1 216 ? 11.580 -24.888 -12.779 1.00 23.79 246 GLY A O 1
ATOM 1727 N N . ILE A 1 217 ? 10.935 -22.991 -11.752 1.00 18.05 247 ILE A N 1
ATOM 1728 C CA . ILE A 1 217 ? 10.310 -22.459 -12.965 1.00 18.79 247 ILE A CA 1
ATOM 1729 C C . ILE A 1 217 ? 11.348 -21.789 -13.873 1.00 19.26 247 ILE A C 1
ATOM 1730 O O . ILE A 1 217 ? 12.209 -21.029 -13.435 1.00 21.19 247 ILE A O 1
ATOM 1735 N N . LYS A 1 218 ? 11.209 -22.019 -15.168 1.00 21.41 248 LYS A N 1
ATOM 1736 C CA . LYS A 1 218 ? 12.074 -21.365 -16.153 1.00 24.51 248 LYS A CA 1
ATOM 1737 C C . LYS A 1 218 ? 11.579 -19.963 -16.511 1.00 23.36 248 LYS A C 1
ATOM 1738 O O . LYS A 1 218 ? 10.411 -19.793 -16.799 1.00 23.87 248 LYS A O 1
ATOM 1744 N N . LYS A 1 219 ? 12.491 -19.025 -16.570 1.00 25.89 249 LYS A N 1
ATOM 1745 C CA . LYS A 1 219 ? 12.210 -17.623 -16.958 1.00 27.00 249 LYS A CA 1
ATOM 1746 C C . LYS A 1 219 ? 11.850 -17.519 -18.432 1.00 28.02 249 LYS A C 1
ATOM 1747 O O . LYS A 1 219 ? 12.437 -18.233 -19.246 1.00 29.76 249 LYS A O 1
ATOM 1753 N N . ASP A 1 220 ? 10.914 -16.620 -18.773 1.00 25.76 250 ASP A N 1
ATOM 1754 C CA . ASP A 1 220 ? 10.537 -16.311 -20.138 1.00 26.40 250 ASP A CA 1
ATOM 1755 C C . ASP A 1 220 ? 11.473 -15.201 -20.606 1.00 24.75 250 ASP A C 1
ATOM 1756 O O . ASP A 1 220 ? 12.526 -14.933 -20.011 1.00 24.99 250 ASP A O 1
ATOM 1761 N N . ASP A 1 221 ? 11.099 -14.564 -21.707 1.00 26.41 251 ASP A N 1
ATOM 1762 C CA . ASP A 1 221 ? 11.982 -13.677 -22.404 1.00 28.30 251 ASP A CA 1
ATOM 1763 C C . ASP A 1 221 ? 12.341 -12.457 -21.589 1.00 23.44 251 ASP A C 1
ATOM 1764 O O . ASP A 1 221 ? 11.469 -11.821 -20.952 1.00 22.48 251 ASP A O 1
ATOM 1769 N N . ILE A 1 222 ? 13.599 -12.096 -21.603 1.00 21.52 252 ILE A N 1
ATOM 1770 C CA . ILE A 1 222 ? 14.113 -10.945 -20.941 1.00 22.66 252 ILE A CA 1
ATOM 1771 C C . ILE A 1 222 ? 14.444 -9.889 -21.984 1.00 23.24 252 ILE A C 1
ATOM 1772 O O . ILE A 1 222 ? 15.125 -10.150 -22.993 1.00 24.65 252 ILE A O 1
ATOM 1777 N N . ARG A 1 223 ? 13.930 -8.702 -21.776 1.00 18.35 253 ARG A N 1
ATOM 1778 C CA . ARG A 1 223 ? 14.172 -7.597 -22.719 1.00 18.55 253 ARG A CA 1
ATOM 1779 C C . ARG A 1 223 ? 15.209 -6.688 -22.157 1.00 18.01 253 ARG A C 1
ATOM 1780 O O . ARG A 1 223 ? 15.108 -6.174 -21.043 1.00 18.78 253 ARG A O 1
ATOM 1788 N N . GLN A 1 224 ? 16.237 -6.412 -22.964 1.00 22.79 254 GLN A N 1
ATOM 1789 C CA . GLN A 1 224 ? 17.357 -5.590 -22.558 1.00 24.33 254 GLN A CA 1
ATOM 1790 C C . GLN A 1 224 ? 17.265 -4.078 -22.780 1.00 20.59 254 GLN A C 1
ATOM 1791 O O . GLN A 1 224 ? 17.789 -3.311 -21.986 1.00 22.20 254 GLN A O 1
ATOM 1797 N N . THR A 1 225 ? 16.678 -3.689 -23.888 1.00 19.15 255 THR A N 1
ATOM 1798 C CA . THR A 1 225 ? 16.853 -2.355 -24.428 1.00 19.63 255 THR A CA 1
ATOM 1799 C C . THR A 1 225 ? 15.524 -1.607 -24.455 1.00 17.35 255 THR A C 1
ATOM 1800 O O . THR A 1 225 ? 14.556 -2.070 -25.032 1.00 18.52 255 THR A O 1
ATOM 1804 N N . TYR A 1 226 ? 15.574 -0.429 -23.883 1.00 17.22 256 TYR A N 1
ATOM 1805 C CA . TYR A 1 226 ? 14.391 0.460 -23.756 1.00 16.54 256 TYR A CA 1
ATOM 1806 C C . TYR A 1 226 ? 14.587 1.852 -24.258 1.00 18.53 256 TYR A C 1
ATOM 1807 O O . TYR A 1 226 ? 13.588 2.535 -24.503 1.00 17.39 256 TYR A O 1
ATOM 1816 N N . TYR A 1 227 ? 15.839 2.327 -24.354 1.00 16.86 257 TYR A N 1
ATOM 1817 C CA . TYR A 1 227 ? 16.165 3.713 -24.626 1.00 17.83 257 TYR A CA 1
ATOM 1818 C C . TYR A 1 227 ? 17.112 3.800 -25.804 1.00 20.08 257 TYR A C 1
ATOM 1819 O O . TYR A 1 227 ? 17.811 2.850 -26.107 1.00 21.60 257 TYR A O 1
ATOM 1828 N N . LYS A 1 228 ? 17.097 4.957 -26.459 1.00 20.16 258 LYS A N 1
ATOM 1829 C CA . LYS A 1 228 ? 17.955 5.151 -27.641 1.00 23.31 258 LYS A CA 1
ATOM 1830 C C . LYS A 1 228 ? 19.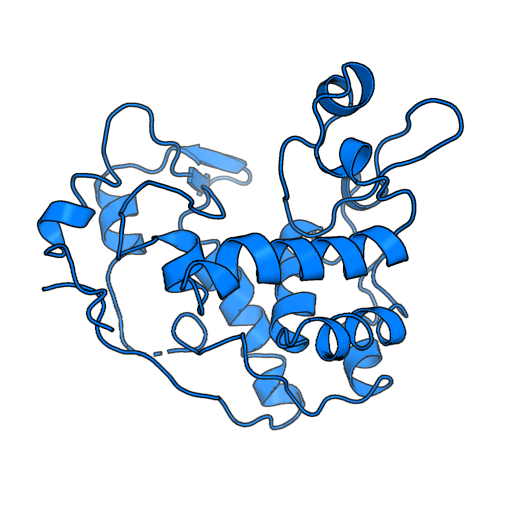409 5.118 -27.211 1.00 30.83 258 LYS A C 1
ATOM 1831 O O . LYS A 1 228 ? 19.737 5.563 -26.133 1.00 37.21 258 LYS A O 1
#

Sequence (222 aa):
ANDVNYSFDEAVSSMQQGKGIVQTKEEDGKFVEANNNEIAKAMTISHDMMKYMDITEKVPMSEESEVNQLLKGKGILENRGKVFLEEAQEKYEVNVIYLVSHALVATGNGKSELAKGIKDGKKRRYYNFFGIGAFDSSAVRSGKSYAEKEQWTSPDKAIIGGAKFIRNEYFENNQLNLYQMRWNPENPAQHQYASDIRWADKIAKLMDKKSYKQFGIKKDDIRQTYYK

Solvent-accessible surface area: 11131 Å² total; per-residue (Å²): 154,130,21,36,62,64,34,59,109,92,0,17,72,66,1,58,26,209,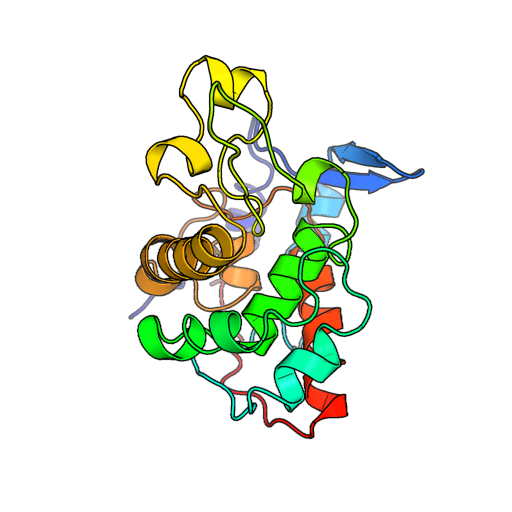70,56,91,1,20,59,91,78,138,78,121,99,46,102,5,83,81,123,51,6,26,167,21,0,64,46,83,110,73,8,39,1,0,24,0,14,61,89,7,108,10,59,87,82,47,0,27,99,23,0,133,39,50,32,30,0,63,95,67,0,122,10,0,24,67,0,3,99,126,45,74,0,0,0,0,0,0,1,1,2,0,13,48,47,2,44,59,0,120,40,138,98,2,95,18,15,104,48,61,208,101,96,6,28,12,0,1,56,5,59,52,28,71,52,71,12,0,174,67,41,160,3,66,0,29,148,70,74,11,42,33,19,54,110,0,0,36,9,0,0,98,35,0,35,66,78,12,6,118,72,54,2,53,3,0,2,10,0,1,5,9,5,51,63,3,29,113,80,39,23,25,41,18,12,134,16,4,30,59,0,10,124,38,0,51,132,9,5,160,106,41,68,25,177,96,46,108,50,71,94,82,3,23,180

Nearest PDB structures (foldseek):
  4pi8-assembly1_A  TM=1.005E+00  e=1.890E-43  Staphylococcus aureus subsp. aureus Mu50
  4pi9-assembly1_A  TM=1.003E+00  e=1.741E-41  Staphylococcus aureus subsp. aureus Mu50
  4pia-assembly1_A  TM=1.000E+00  e=7.620E-40  Staphylococcus aureus subsp. aureus Mu50
  6u0o-assembly1_B  TM=7.232E-01  e=8.068E-17  Staphylococcus aureus subsp. aureus NCTC 8325
  6fxp-assembly1_A  TM=7.108E-01  e=1.190E-15  Staphylococcus aureus subsp. aureus Mu50

B-factor: mean 23.19, std 12.27, range [10.4, 93.69]

InterPro domains:
  IPR002901 Mannosyl-glycoprotein endo-beta-N-acetylglucosamidase-like domain [PF01832] (116-241)
  IPR002901 Mannosyl-glycoprotein endo-beta-N-acetylglucosamidase-like domain [SM00047] (102-246)